Protein AF-0000000086932767 (afdb_homodimer)

Sequence (374 aa):
MEFVTGGELFDKIVNHGRMREDEARRYFQQLINAVDYCHSRGVYHRDLKPENLLLDAYGNLKVSDFGLSALSQQVRDDGLLHTTCGTPNYVAPEVLNDRGYDGATADLWSCGVILFVLLAGYLPFDDSNLMTLYKKISAAEFTCPPWLSFGAMKLIARILDPNPMTVSTCAHSVDKLMAFEPILISDMEFVTGGELFDKIVNHGRMREDEARRYFQQLINAVDYCHSRGVYHRDLKPENLLLDAYGNLKVSDFGLSALSQQVRDDGLLHTTCGTPNYVAPEVLNDRGYDGATADLWSCGVILFVLLAGYLPFDDSNLMTLYKKISAAEFTCPPWLSFGAMKLIARILDPNPMTVSTCAHSVDKLMAFEPILISD

Secondary structure (DSSP, 8-state):
-----S-HHHHHHHHH-SPPHHHHHHHHHHHHHHHHHHHHTTEE-S---GGGEEE-TTS-EEE---TT-EEGGGS-TTS-B--EEE-GGG--GGGGSSS-B-HHHHHHHHHHHHHHHHHHSS-SS--SSHHHHHHHHHHT-----TTS-HHHHHHHHHHS-S-HHHHHHHHTTHHHHH---------/-----S-HHHHHHHHH-SPPHHHHHHHHHHHHHHHHHHHHTTEE-S---GGGEEE-TTS-EEE---TT-EEGGGS-TTS-B--EEE-GGG--GGGGSSS-B-HHHHHHHHHHHHHHHHHHSS-SS--SSHHHHHHHHHTT-----TTS-HHHHHHHHHHS-S-HHHHHHHHTTHHHHH---------

Organism: Prunus avium (NCBI:txid42229)

Structure (mmCIF, N/CA/C/O backbone):
data_AF-0000000086932767-model_v1
#
loop_
_entity.id
_entity.type
_entity.pdbx_description
1 polymer 'CBL-interacting serine/threonine-protein kinase 3-like isoform X2'
#
loop_
_atom_site.group_PDB
_atom_site.id
_atom_site.type_symbol
_atom_site.label_atom_id
_atom_site.label_alt_id
_atom_site.label_comp_id
_atom_site.label_asym_id
_atom_site.label_entity_id
_atom_site.label_seq_id
_atom_site.pdbx_PDB_ins_code
_atom_site.Cartn_x
_atom_site.Cartn_y
_atom_site.Cartn_z
_atom_site.occupancy
_atom_site.B_iso_or_equiv
_atom_site.auth_seq_id
_atom_site.auth_comp_id
_atom_site.auth_asym_id
_atom_site.auth_atom_id
_atom_site.pdbx_PDB_model_num
ATOM 1 N N . MET A 1 1 ? -13.898 -3.523 -28.172 1 23.28 1 MET A N 1
ATOM 2 C CA . MET A 1 1 ? -12.758 -3.363 -27.266 1 23.28 1 MET A CA 1
ATOM 3 C C . MET A 1 1 ? -13.016 -4.055 -25.938 1 23.28 1 MET A C 1
ATOM 5 O O . MET A 1 1 ? -13.961 -3.709 -25.219 1 23.28 1 MET A O 1
ATOM 9 N N . GLU A 1 2 ? -12.961 -5.336 -25.891 1 32.91 2 GLU A N 1
ATOM 10 C CA . GLU A 1 2 ? -13.344 -6.109 -24.719 1 32.91 2 GLU A CA 1
ATOM 11 C C . GLU A 1 2 ? -12.648 -5.586 -23.453 1 32.91 2 GLU A C 1
ATOM 13 O O . GLU A 1 2 ? -11.445 -5.316 -23.469 1 32.91 2 GLU A O 1
ATOM 18 N N . PHE A 1 3 ? -13.289 -4.902 -22.688 1 35.06 3 PHE A N 1
ATOM 19 C CA . PHE A 1 3 ? -12.852 -4.418 -21.375 1 35.06 3 PHE A CA 1
ATOM 20 C C . PHE A 1 3 ? -12.07 -5.496 -20.641 1 35.06 3 PHE A C 1
ATOM 22 O O . PHE A 1 3 ? -12.625 -6.547 -20.297 1 35.06 3 PHE A O 1
ATOM 29 N N . VAL A 1 4 ? -10.906 -5.828 -20.984 1 43.22 4 VAL A N 1
ATOM 30 C CA . VAL A 1 4 ? -10.062 -6.809 -20.312 1 43.22 4 VAL A CA 1
ATOM 31 C C . VAL A 1 4 ? -10.039 -6.52 -18.812 1 43.22 4 VAL A C 1
ATOM 33 O O . VAL A 1 4 ? -9.453 -5.523 -18.375 1 43.22 4 VAL A O 1
ATOM 36 N N . THR A 1 5 ? -11.141 -6.645 -18.016 1 51.06 5 THR A N 1
ATOM 37 C CA . THR A 1 5 ? -11.312 -6.309 -16.609 1 51.06 5 THR A CA 1
ATOM 38 C C . THR A 1 5 ? -10.242 -6.988 -15.758 1 51.06 5 THR A C 1
ATOM 40 O O . THR A 1 5 ? -9.891 -6.488 -14.688 1 51.06 5 THR A O 1
ATOM 43 N N . GLY A 1 6 ? -9.836 -8.188 -16.141 1 61.56 6 GLY A N 1
ATOM 44 C CA . GLY A 1 6 ? -8.805 -8.969 -15.484 1 61.56 6 GLY A CA 1
ATOM 45 C C . GLY A 1 6 ? -7.832 -9.609 -16.453 1 61.56 6 GLY A C 1
ATOM 46 O O . GLY A 1 6 ? -8.086 -9.648 -17.656 1 61.56 6 GLY A O 1
ATOM 47 N N . GLY A 1 7 ? -6.613 -9.758 -15.969 1 71.31 7 GLY A N 1
ATOM 48 C CA . GLY A 1 7 ? -5.621 -10.5 -16.734 1 71.31 7 GLY A CA 1
ATOM 49 C C . GLY A 1 7 ? -6.125 -11.836 -17.234 1 71.31 7 GLY A C 1
ATOM 50 O O . GLY A 1 7 ? -6.988 -12.453 -16.609 1 71.31 7 GLY A O 1
ATOM 51 N N . GLU A 1 8 ? -5.812 -12.195 -18.344 1 82.38 8 GLU A N 1
ATOM 52 C CA . GLU A 1 8 ? -6.238 -13.438 -18.984 1 82.38 8 GLU A CA 1
ATOM 53 C C . GLU A 1 8 ? -5.984 -14.641 -18.078 1 82.38 8 GLU A C 1
ATOM 55 O O . GLU A 1 8 ? -6.781 -15.578 -18.047 1 82.38 8 GLU A O 1
ATOM 60 N N . LEU A 1 9 ? -4.984 -14.531 -17.344 1 88.31 9 LEU A N 1
ATOM 61 C CA . LEU A 1 9 ? -4.691 -15.641 -16.453 1 88.31 9 LEU A CA 1
ATOM 62 C C . LEU A 1 9 ? -5.727 -15.727 -15.328 1 88.31 9 LEU A C 1
ATOM 64 O O . LEU A 1 9 ? -6.172 -16.828 -14.969 1 88.31 9 LEU A O 1
ATOM 68 N N . PHE A 1 10 ? -6.086 -14.609 -14.812 1 90.38 10 PHE A N 1
ATOM 69 C CA . PHE A 1 10 ? -7.141 -14.555 -13.805 1 90.38 10 PHE A CA 1
ATOM 70 C C . PHE A 1 10 ? -8.445 -15.125 -14.352 1 90.38 10 PHE A C 1
ATOM 72 O O . PHE A 1 10 ? -9.102 -15.93 -13.688 1 90.38 10 PHE A O 1
ATOM 79 N N . ASP A 1 11 ? -8.719 -14.805 -15.508 1 90.38 11 ASP A N 1
ATOM 80 C CA . ASP A 1 11 ? -9.93 -15.305 -16.156 1 90.38 11 ASP A CA 1
ATOM 81 C C . ASP A 1 11 ? -9.891 -16.828 -16.297 1 90.38 11 ASP A C 1
ATOM 83 O O . ASP A 1 11 ? -10.914 -17.5 -16.109 1 90.38 11 ASP A O 1
ATOM 87 N N . LYS A 1 12 ? -8.75 -17.344 -16.641 1 90 12 LYS A N 1
ATOM 88 C CA . LYS A 1 12 ? -8.602 -18.797 -16.781 1 90 12 LYS A CA 1
ATOM 89 C C . LYS A 1 12 ? -8.883 -19.5 -15.461 1 90 12 LYS A C 1
ATOM 91 O O . LYS A 1 12 ? -9.578 -20.516 -15.438 1 90 12 LYS A O 1
ATOM 96 N N . ILE A 1 13 ? -8.453 -18.938 -14.422 1 91.44 13 ILE A N 1
ATOM 97 C CA . ILE A 1 13 ? -8.633 -19.547 -13.102 1 91.44 13 ILE A CA 1
ATOM 98 C C . ILE A 1 13 ? -10.094 -19.438 -12.68 1 91.44 13 ILE A C 1
ATOM 100 O O . ILE A 1 13 ? -10.68 -20.406 -12.18 1 91.44 13 ILE A O 1
ATOM 104 N N . VAL A 1 14 ? -10.695 -18.25 -12.852 1 89.88 14 VAL A N 1
ATOM 105 C CA . VAL A 1 14 ? -12.07 -18 -12.453 1 89.88 14 VAL A CA 1
ATOM 106 C C . VAL A 1 14 ? -13.016 -18.906 -13.25 1 89.88 14 VAL A C 1
ATOM 108 O O . VAL A 1 14 ? -13.961 -19.453 -12.688 1 89.88 14 VAL A O 1
ATOM 111 N N . ASN A 1 15 ? -12.648 -19.156 -14.508 1 91.38 15 ASN A N 1
ATOM 112 C CA . ASN A 1 15 ? -13.555 -19.859 -15.391 1 91.38 15 ASN A CA 1
ATOM 113 C C . ASN A 1 15 ? -13.305 -21.375 -15.359 1 91.38 15 ASN A C 1
ATOM 115 O O . ASN A 1 15 ? -14.234 -22.172 -15.531 1 91.38 15 ASN A O 1
ATOM 119 N N . HIS A 1 16 ? -12.07 -21.812 -15.172 1 91.75 16 HIS A N 1
ATOM 120 C CA . HIS A 1 16 ? -11.742 -23.219 -15.352 1 91.75 16 HIS A CA 1
ATOM 121 C C . HIS A 1 16 ? -11.203 -2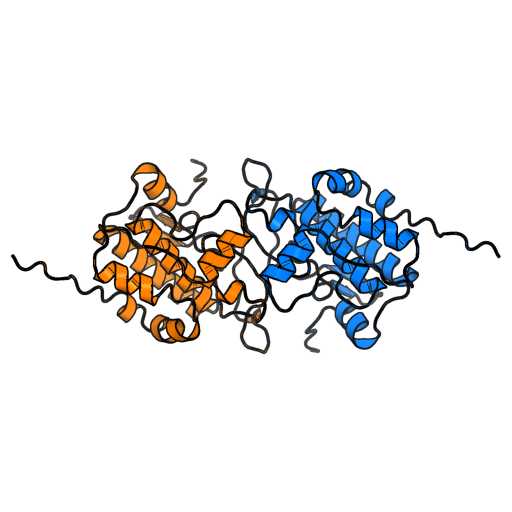3.828 -14.055 1 91.75 16 HIS A C 1
ATOM 123 O O . HIS A 1 16 ? -10.984 -25.031 -13.977 1 91.75 16 HIS A O 1
ATOM 129 N N . GLY A 1 17 ? -10.977 -22.969 -13.086 1 91.75 17 GLY A N 1
ATOM 130 C CA . GLY A 1 17 ? -10.406 -23.469 -11.844 1 91.75 17 GLY A CA 1
ATOM 131 C C . GLY A 1 17 ? -8.898 -23.656 -11.914 1 91.75 17 GLY A C 1
ATOM 132 O O . GLY A 1 17 ? -8.211 -22.906 -12.602 1 91.75 17 GLY A O 1
ATOM 133 N N . ARG A 1 18 ? -8.414 -24.656 -11.211 1 93.88 18 ARG A N 1
ATOM 134 C CA . ARG A 1 18 ? -6.973 -24.891 -11.117 1 93.88 18 ARG A CA 1
ATOM 135 C C . ARG A 1 18 ? -6.402 -25.359 -12.453 1 93.88 18 ARG A C 1
ATOM 137 O O . ARG A 1 18 ? -7.105 -25.969 -13.25 1 93.88 18 ARG A O 1
ATOM 144 N N . MET A 1 19 ? -5.141 -25.078 -12.617 1 95.5 19 MET A N 1
ATOM 145 C CA . MET A 1 19 ? -4.422 -25.484 -13.82 1 95.5 19 MET A CA 1
ATOM 146 C C . MET A 1 19 ? -3.684 -26.812 -13.586 1 95.5 19 MET A C 1
ATOM 148 O O . MET A 1 19 ? -3.355 -27.141 -12.445 1 95.5 19 MET A O 1
ATOM 152 N N . ARG A 1 20 ? -3.518 -27.484 -14.703 1 95.12 20 ARG A N 1
ATOM 153 C CA . ARG A 1 20 ? -2.594 -28.609 -14.648 1 95.12 20 ARG A CA 1
ATOM 154 C C . ARG A 1 20 ? -1.181 -28.156 -14.32 1 95.12 20 ARG A C 1
ATOM 156 O O . ARG A 1 20 ? -0.775 -27.047 -14.711 1 95.12 20 ARG A O 1
ATOM 163 N N . GLU A 1 21 ? -0.561 -28.984 -13.641 1 95.06 21 GLU A N 1
ATOM 164 C CA . GLU A 1 21 ? 0.753 -28.609 -13.133 1 95.06 21 GLU A CA 1
ATOM 165 C C . GLU A 1 21 ? 1.689 -28.203 -14.266 1 95.06 21 GLU A C 1
ATOM 167 O O . GLU A 1 21 ? 2.453 -27.25 -14.141 1 95.06 21 GLU A O 1
ATOM 172 N N . ASP A 1 22 ? 1.636 -28.953 -15.391 1 92.69 22 ASP A N 1
ATOM 173 C CA . ASP A 1 22 ? 2.531 -28.641 -16.5 1 92.69 22 ASP A CA 1
ATOM 174 C C . ASP A 1 22 ? 2.258 -27.234 -17.047 1 92.69 22 ASP A C 1
ATOM 176 O O . ASP A 1 22 ? 3.189 -26.484 -17.344 1 92.69 22 ASP A O 1
ATOM 180 N N . GLU A 1 23 ? 1.061 -26.875 -17.188 1 94 23 GLU A N 1
ATOM 181 C CA . GLU A 1 23 ? 0.676 -25.547 -17.656 1 94 23 GLU A CA 1
ATOM 182 C C . GLU A 1 23 ? 1.085 -24.469 -16.656 1 94 23 GLU A C 1
ATOM 184 O O . GLU A 1 23 ? 1.656 -23.438 -17.047 1 94 23 GLU A O 1
ATOM 189 N N . ALA A 1 24 ? 0.806 -24.75 -15.383 1 95.5 24 ALA A N 1
ATOM 190 C CA . ALA A 1 24 ? 1.165 -23.812 -14.328 1 95.5 24 ALA A CA 1
ATOM 191 C C . ALA A 1 24 ? 2.67 -23.562 -14.297 1 95.5 24 ALA A C 1
ATOM 193 O O . ALA A 1 24 ? 3.119 -22.438 -14.148 1 95.5 24 ALA A O 1
ATOM 194 N N . ARG A 1 25 ? 3.377 -24.594 -14.453 1 92.88 25 ARG A N 1
ATOM 195 C CA . ARG A 1 25 ? 4.832 -24.5 -14.43 1 92.88 25 ARG A CA 1
ATOM 196 C C . ARG A 1 25 ? 5.344 -23.641 -15.586 1 92.88 25 ARG A C 1
ATOM 198 O O . ARG A 1 25 ? 6.277 -22.859 -15.422 1 92.88 25 ARG A O 1
ATOM 205 N N . ARG A 1 26 ? 4.773 -23.812 -16.719 1 93.06 26 ARG A N 1
ATOM 206 C CA . ARG A 1 26 ? 5.164 -23.016 -17.891 1 93.06 26 ARG A CA 1
ATOM 207 C C . ARG A 1 26 ? 4.938 -21.531 -17.641 1 93.06 26 ARG A C 1
ATOM 209 O O . ARG A 1 26 ? 5.828 -20.703 -17.891 1 93.06 26 ARG A O 1
ATOM 216 N N . TYR A 1 27 ? 3.783 -21.188 -17.172 1 94.81 27 TYR A N 1
ATOM 217 C CA . TYR A 1 27 ? 3.477 -19.781 -16.891 1 94.81 27 TYR A CA 1
ATOM 218 C C . TYR A 1 27 ? 4.375 -19.25 -15.773 1 94.81 27 TYR A C 1
ATOM 220 O O . TYR A 1 27 ? 4.852 -18.125 -15.852 1 94.81 27 TYR A O 1
ATOM 228 N N . PHE A 1 28 ? 4.633 -20.094 -14.805 1 95.62 28 PHE A N 1
ATOM 229 C CA . PHE A 1 28 ? 5.453 -19.656 -13.672 1 95.62 28 PHE A CA 1
ATOM 230 C C . PHE A 1 28 ? 6.887 -19.375 -14.125 1 95.62 28 PHE A C 1
ATOM 232 O O . PHE A 1 28 ? 7.492 -18.391 -13.703 1 95.62 28 PHE A O 1
ATOM 239 N N . GLN A 1 29 ? 7.363 -20.203 -14.906 1 93.12 29 GLN A N 1
ATOM 240 C CA . GLN A 1 29 ? 8.703 -20 -15.445 1 93.12 29 GLN A CA 1
ATOM 241 C C . GLN A 1 29 ? 8.797 -18.672 -16.203 1 93.12 29 GLN A C 1
ATOM 243 O O . GLN A 1 29 ? 9.758 -17.922 -16.031 1 93.12 29 GLN A O 1
ATOM 248 N N . GLN A 1 30 ? 7.848 -18.359 -17.016 1 94.19 30 GLN A N 1
ATOM 249 C CA . GLN A 1 30 ? 7.816 -17.109 -17.75 1 94.19 30 GLN A CA 1
ATOM 250 C C . GLN A 1 30 ? 7.711 -15.914 -16.797 1 94.19 30 GLN A C 1
ATOM 252 O O . GLN A 1 30 ? 8.359 -14.891 -17 1 94.19 30 GLN A O 1
ATOM 257 N N . LEU A 1 31 ? 6.918 -16.109 -15.781 1 95.69 31 LEU A N 1
ATOM 258 C CA . LEU A 1 31 ? 6.75 -15.062 -14.781 1 95.69 31 LEU A CA 1
ATOM 259 C C . LEU A 1 31 ? 8.07 -14.758 -14.086 1 95.69 31 LEU A C 1
ATOM 261 O O . LEU A 1 31 ? 8.477 -13.594 -14 1 95.69 31 LEU A O 1
ATOM 265 N N . ILE A 1 32 ? 8.727 -15.797 -13.664 1 94.88 32 ILE A N 1
ATOM 266 C CA . ILE A 1 32 ? 9.977 -15.641 -12.93 1 94.88 32 ILE A CA 1
ATOM 267 C C . ILE A 1 32 ? 11.023 -14.992 -13.836 1 94.88 32 ILE A C 1
ATOM 269 O O . ILE A 1 32 ? 11.781 -14.125 -13.398 1 94.88 32 ILE A O 1
ATOM 273 N N . ASN A 1 33 ? 11.039 -15.352 -15.07 1 93.06 33 ASN A N 1
ATOM 274 C CA . ASN A 1 33 ? 11.969 -14.75 -16.016 1 93.06 33 ASN A CA 1
ATOM 275 C C . ASN A 1 33 ? 11.688 -13.258 -16.203 1 93.06 33 ASN A C 1
ATOM 277 O O . ASN A 1 33 ? 12.609 -12.445 -16.25 1 93.06 33 ASN A O 1
ATOM 281 N N . ALA A 1 34 ? 10.461 -12.945 -16.391 1 94.56 34 ALA A N 1
ATOM 282 C CA . ALA A 1 34 ? 10.062 -11.555 -16.578 1 94.56 34 ALA A CA 1
ATOM 283 C C . ALA A 1 34 ? 10.414 -10.727 -15.344 1 94.56 34 ALA A C 1
ATOM 285 O O . ALA A 1 34 ? 10.922 -9.609 -15.461 1 94.56 34 ALA A O 1
ATOM 286 N N . VAL A 1 35 ? 10.156 -11.273 -14.172 1 95.62 35 VAL A N 1
ATOM 287 C CA . VAL A 1 35 ? 10.43 -10.586 -12.914 1 95.62 35 VAL A CA 1
ATOM 288 C C . VAL A 1 35 ? 11.938 -10.406 -12.734 1 95.62 35 VAL A C 1
ATOM 290 O O . VAL A 1 35 ? 12.398 -9.328 -12.344 1 95.62 35 VAL A O 1
ATOM 293 N N . ASP A 1 36 ? 12.648 -11.43 -13.055 1 92.56 36 ASP A N 1
ATOM 294 C CA . ASP A 1 36 ? 14.102 -11.352 -12.984 1 92.56 36 ASP A CA 1
ATOM 295 C C . ASP A 1 36 ? 14.641 -10.266 -13.914 1 92.56 36 ASP A C 1
ATOM 297 O O . ASP A 1 36 ? 15.547 -9.516 -13.539 1 92.56 36 ASP A O 1
ATOM 301 N N . TYR A 1 37 ? 14.125 -10.172 -15.086 1 94.12 37 TYR A N 1
ATOM 302 C CA . TYR A 1 37 ? 14.516 -9.133 -16.031 1 94.12 37 TYR A CA 1
ATOM 303 C C . TYR A 1 37 ? 14.281 -7.746 -15.461 1 94.12 37 TYR A C 1
ATOM 305 O O . TYR A 1 37 ? 15.164 -6.883 -15.516 1 94.12 37 TYR A O 1
ATOM 313 N N . CYS A 1 38 ? 13.109 -7.535 -14.914 1 95.12 38 CYS A N 1
ATOM 314 C CA . CYS A 1 38 ? 12.781 -6.254 -14.305 1 95.12 38 CYS A CA 1
ATOM 315 C C . CYS A 1 38 ? 13.742 -5.938 -13.164 1 95.12 38 CYS A C 1
ATOM 317 O O . CYS A 1 38 ? 14.281 -4.828 -13.086 1 95.12 38 CYS A O 1
ATOM 319 N N . HIS A 1 39 ? 14.047 -6.914 -12.281 1 94.69 39 HIS A N 1
ATOM 320 C CA . HIS A 1 39 ? 14.922 -6.711 -11.133 1 94.69 39 HIS A CA 1
ATOM 321 C C . HIS A 1 39 ? 16.344 -6.371 -11.578 1 94.69 39 HIS A C 1
ATOM 323 O O . HIS A 1 39 ? 17 -5.539 -10.953 1 94.69 39 HIS A O 1
ATOM 329 N N . SER A 1 40 ? 16.781 -7.02 -12.609 1 93.44 40 SER A N 1
ATOM 330 C CA . SER A 1 40 ? 18.125 -6.773 -13.117 1 93.44 40 SER A CA 1
ATOM 331 C C . SER A 1 40 ? 18.281 -5.336 -13.609 1 93.44 40 SER A C 1
ATOM 333 O O . SER A 1 40 ? 19.406 -4.84 -13.75 1 93.44 40 SER A O 1
ATOM 335 N N . ARG A 1 41 ? 17.203 -4.68 -13.859 1 94.88 41 ARG A N 1
ATOM 336 C CA . ARG A 1 41 ? 17.203 -3.299 -14.336 1 94.88 41 ARG A CA 1
ATOM 337 C C . ARG A 1 41 ? 16.766 -2.342 -13.234 1 94.88 41 ARG A C 1
ATOM 339 O O . ARG A 1 41 ? 16.516 -1.163 -13.492 1 94.88 41 ARG A O 1
ATOM 346 N N . GLY A 1 42 ? 16.547 -2.928 -12.062 1 93.38 42 GLY A N 1
ATOM 347 C CA . GLY A 1 42 ? 16.266 -2.107 -10.891 1 93.38 42 GLY A CA 1
ATOM 348 C C . GLY A 1 42 ? 14.797 -1.757 -10.758 1 93.38 42 GLY A C 1
ATOM 349 O O . GLY A 1 42 ? 14.453 -0.733 -10.164 1 93.38 42 GLY A O 1
ATOM 350 N N . VAL A 1 43 ? 13.914 -2.516 -11.391 1 95.69 43 VAL A N 1
ATOM 351 C CA . VAL A 1 43 ? 12.477 -2.27 -11.32 1 95.69 43 VAL A CA 1
ATOM 352 C C . VAL A 1 43 ? 11.812 -3.336 -10.453 1 95.69 43 VAL A C 1
ATOM 354 O O . VAL A 1 43 ? 11.945 -4.531 -10.719 1 95.69 43 VAL A O 1
ATOM 357 N N . TYR A 1 44 ? 11.086 -2.967 -9.422 1 96.56 44 TYR A N 1
ATOM 358 C CA . TYR A 1 44 ? 10.297 -3.838 -8.555 1 96.56 44 TYR A CA 1
ATOM 359 C C . TYR A 1 44 ? 8.805 -3.596 -8.766 1 96.56 44 TYR A C 1
ATOM 361 O O . TYR A 1 44 ? 8.336 -2.455 -8.688 1 96.56 44 TYR A O 1
ATOM 369 N N . HIS A 1 45 ? 8.039 -4.555 -9.055 1 97.06 45 HIS A N 1
ATOM 370 C CA . HIS A 1 45 ? 6.668 -4.41 -9.531 1 97.06 45 HIS A CA 1
ATOM 371 C C . HIS A 1 45 ? 5.738 -3.969 -8.414 1 97.06 45 HIS A C 1
ATOM 373 O O . HIS A 1 45 ? 4.961 -3.023 -8.578 1 97.06 45 HIS A O 1
ATOM 379 N N . ARG A 1 46 ? 5.684 -4.777 -7.258 1 96.94 46 ARG A N 1
ATOM 380 C CA . ARG A 1 46 ? 5.008 -4.477 -6 1 96.94 46 ARG A CA 1
ATOM 381 C C . ARG A 1 46 ? 3.508 -4.73 -6.109 1 96.94 46 ARG A C 1
ATOM 383 O O . ARG A 1 46 ? 2.752 -4.418 -5.188 1 96.94 46 ARG A O 1
ATOM 390 N N . ASP A 1 47 ? 3.023 -5.316 -7.168 1 96.94 47 ASP A N 1
ATOM 391 C CA . ASP A 1 47 ? 1.609 -5.656 -7.297 1 96.94 47 ASP A CA 1
ATOM 392 C C . ASP A 1 47 ? 1.408 -6.824 -8.258 1 96.94 47 ASP A C 1
ATOM 394 O O . ASP A 1 47 ? 0.529 -6.781 -9.117 1 96.94 47 ASP A O 1
ATOM 398 N N . LEU A 1 48 ? 2.258 -7.816 -8.18 1 96.88 48 LEU A N 1
ATOM 399 C CA . LEU A 1 48 ? 2.092 -9.031 -8.969 1 96.88 48 LEU A CA 1
ATOM 400 C C . LEU A 1 48 ? 0.9 -9.844 -8.477 1 96.88 48 LEU A C 1
ATOM 402 O O . LEU A 1 48 ? 0.794 -10.133 -7.281 1 96.88 48 LEU A O 1
ATOM 406 N N . LYS A 1 49 ? 0.021 -10.125 -9.336 1 96.88 49 LYS A N 1
ATOM 407 C CA . LYS A 1 49 ? -1.196 -10.914 -9.164 1 96.88 49 LYS A CA 1
ATOM 408 C C . LYS A 1 49 ? -1.754 -11.367 -10.508 1 96.88 49 LYS A C 1
ATOM 410 O O . LYS A 1 49 ? -1.392 -10.812 -11.547 1 96.88 49 LYS A O 1
ATOM 415 N N . PRO A 1 50 ? -2.617 -12.43 -10.516 1 96.75 50 PRO A N 1
ATOM 416 C CA . PRO A 1 50 ? -3.127 -12.938 -11.789 1 96.75 50 PRO A CA 1
ATOM 417 C C . PRO A 1 50 ? -3.793 -11.852 -12.633 1 96.75 50 PRO A C 1
ATOM 419 O O . PRO A 1 50 ? -3.682 -11.867 -13.859 1 96.75 50 PRO A O 1
ATOM 422 N N . GLU A 1 51 ? -4.414 -10.867 -12.008 1 94.19 51 GLU A N 1
ATOM 423 C CA . GLU A 1 51 ? -5.109 -9.797 -12.711 1 94.19 51 GLU A CA 1
ATOM 424 C C . GLU A 1 51 ? -4.133 -8.945 -13.523 1 94.19 51 GLU A C 1
ATOM 426 O O . GLU A 1 51 ? -4.535 -8.266 -14.469 1 94.19 51 GLU A O 1
ATOM 431 N N . ASN A 1 52 ? -2.852 -8.984 -13.148 1 95.19 52 ASN A N 1
ATOM 432 C CA . ASN A 1 52 ? -1.837 -8.18 -13.828 1 95.19 52 ASN A CA 1
ATOM 433 C C . ASN A 1 52 ? -0.966 -9.031 -14.742 1 95.19 52 ASN A C 1
ATOM 435 O O . ASN A 1 52 ? 0.152 -8.641 -15.086 1 95.19 52 ASN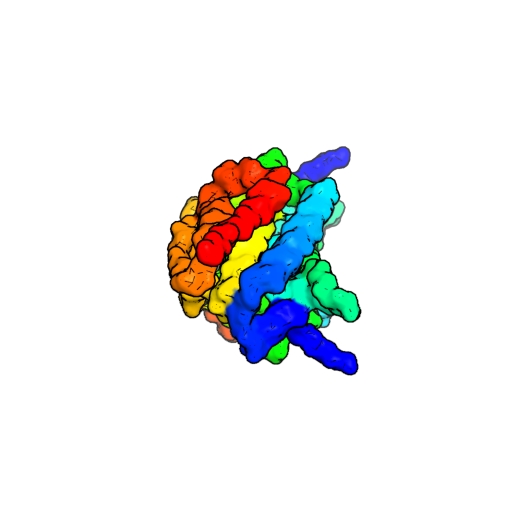 A O 1
ATOM 439 N N . LEU A 1 53 ? -1.445 -10.273 -15.078 1 96.62 53 LEU A N 1
ATOM 440 C CA . LEU A 1 53 ? -0.762 -11.18 -15.992 1 96.62 53 LEU A CA 1
ATOM 441 C C . LEU A 1 53 ? -1.607 -11.445 -17.234 1 96.62 53 LEU A C 1
ATOM 443 O O . LEU A 1 53 ? -2.656 -12.086 -17.156 1 96.62 53 LEU A O 1
ATOM 447 N N . LEU A 1 54 ? -1.085 -10.945 -18.375 1 95.19 54 LEU A N 1
ATOM 448 C CA . LEU A 1 54 ? -1.767 -11.086 -19.656 1 95.19 54 LEU A CA 1
ATOM 449 C C . LEU A 1 54 ? -1.112 -12.18 -20.5 1 95.19 54 LEU A C 1
ATOM 451 O O . LEU A 1 54 ? 0.005 -12.609 -20.203 1 95.19 54 LEU A O 1
ATOM 455 N N . LEU A 1 55 ? -1.896 -12.695 -21.359 1 93.56 55 LEU A N 1
ATOM 456 C CA . LEU A 1 55 ? -1.362 -13.609 -22.359 1 93.56 55 LEU A CA 1
ATOM 457 C C . LEU A 1 55 ? -1.367 -12.953 -23.75 1 93.56 55 LEU A C 1
ATOM 459 O O . LEU A 1 55 ? -2.357 -12.336 -24.141 1 93.56 55 LEU A O 1
ATOM 463 N N . ASP A 1 56 ? -0.236 -13.094 -24.453 1 92.75 56 ASP A N 1
ATOM 464 C CA . ASP A 1 56 ? -0.206 -12.547 -25.812 1 92.75 56 ASP A CA 1
ATOM 465 C C . ASP A 1 56 ? -0.846 -13.508 -26.812 1 92.75 56 ASP A C 1
ATOM 467 O O . ASP A 1 56 ? -1.421 -14.531 -26.406 1 92.75 56 ASP A O 1
ATOM 471 N N . ALA A 1 57 ? -0.798 -13.141 -28.094 1 91.44 57 ALA A N 1
ATOM 472 C CA . ALA A 1 57 ? -1.477 -13.891 -29.141 1 91.44 57 ALA A CA 1
ATOM 473 C C . ALA A 1 57 ? -0.913 -15.305 -29.266 1 91.44 57 ALA A C 1
ATOM 475 O O . ALA A 1 57 ? -1.573 -16.203 -29.797 1 91.44 57 ALA A O 1
ATOM 476 N N . TYR A 1 58 ? 0.327 -15.57 -28.797 1 92.19 58 TYR A N 1
ATOM 477 C CA . TYR A 1 58 ? 0.983 -16.859 -28.891 1 92.19 58 TYR A CA 1
ATOM 478 C C . TYR A 1 58 ? 0.853 -17.641 -27.578 1 92.19 58 TYR A C 1
ATOM 480 O O . TYR A 1 58 ? 1.416 -18.719 -27.422 1 92.19 58 TYR A O 1
ATOM 488 N N . GLY A 1 59 ? 0.192 -17.031 -26.547 1 91.25 59 GLY A N 1
ATOM 489 C CA . GLY A 1 59 ? -0.042 -17.703 -25.281 1 91.25 59 GLY A CA 1
ATOM 490 C C . GLY A 1 59 ? 1.072 -17.484 -24.266 1 91.25 59 GLY A C 1
ATOM 491 O O . GLY A 1 59 ? 1.142 -18.172 -23.25 1 91.25 59 GLY A O 1
ATOM 492 N N . ASN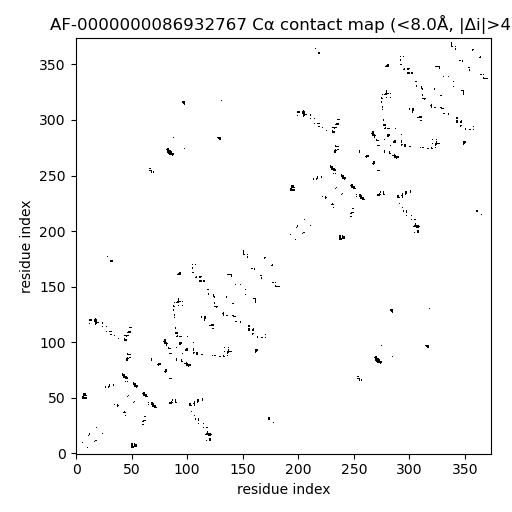 A 1 60 ? 1.933 -16.547 -24.609 1 94.06 60 ASN A N 1
ATOM 493 C CA . ASN A 1 60 ? 3.01 -16.25 -23.672 1 94.06 60 ASN A CA 1
ATOM 494 C C . ASN A 1 60 ? 2.564 -15.234 -22.625 1 94.06 60 ASN A C 1
ATOM 496 O O . ASN A 1 60 ? 1.823 -14.297 -22.922 1 94.06 60 ASN A O 1
ATOM 500 N N . LEU A 1 61 ? 3.08 -15.391 -21.453 1 95.62 61 LEU A N 1
ATOM 501 C CA . LEU A 1 61 ? 2.721 -14.555 -20.312 1 95.62 61 LEU A CA 1
ATOM 502 C C . LEU A 1 61 ? 3.445 -13.211 -20.375 1 95.62 61 LEU A C 1
ATOM 504 O O . LEU A 1 61 ? 4.641 -13.164 -20.672 1 95.62 61 LEU A O 1
ATOM 508 N N . LYS A 1 62 ? 2.691 -12.078 -20.203 1 96.62 62 LYS A N 1
ATOM 509 C CA . LYS A 1 62 ? 3.217 -10.719 -20.094 1 96.62 62 LYS A CA 1
ATOM 510 C C . LYS A 1 62 ? 2.791 -10.062 -18.781 1 96.62 62 LYS A C 1
ATOM 512 O O . LYS A 1 62 ? 1.614 -10.109 -18.406 1 96.62 62 LYS A O 1
ATOM 517 N N . VAL A 1 63 ? 3.781 -9.578 -18.094 1 96.31 63 VAL A N 1
ATOM 518 C CA . VAL A 1 63 ? 3.484 -8.836 -16.875 1 96.31 63 VAL A CA 1
ATOM 519 C C . VAL A 1 63 ? 2.992 -7.434 -17.234 1 96.31 63 VAL A C 1
ATOM 521 O O . VAL A 1 63 ? 3.574 -6.766 -18.094 1 96.31 63 VAL A O 1
ATOM 524 N N . SER A 1 64 ? 1.928 -7.031 -16.672 1 94.5 64 SER A N 1
ATOM 525 C CA . SER A 1 64 ? 1.355 -5.715 -16.938 1 94.5 64 SER A CA 1
ATOM 526 C C . SER A 1 64 ? 1.145 -4.926 -15.656 1 94.5 64 SER A C 1
ATOM 528 O O . SER A 1 64 ? 1.525 -5.379 -14.57 1 94.5 64 SER A O 1
ATOM 530 N N . ASP A 1 65 ? 0.636 -3.721 -15.781 1 89.88 65 ASP A N 1
ATOM 531 C CA . ASP A 1 65 ? 0.28 -2.818 -14.688 1 89.88 65 ASP A CA 1
ATOM 532 C C . ASP A 1 65 ? 1.48 -2.549 -13.781 1 89.88 65 ASP A C 1
ATOM 534 O O . ASP A 1 65 ? 1.593 -3.131 -12.703 1 89.88 65 ASP A O 1
ATOM 538 N N . PHE A 1 66 ? 2.285 -1.614 -14.094 1 92.12 66 PHE A N 1
ATOM 539 C CA . PHE A 1 66 ? 3.445 -1.19 -13.32 1 92.12 66 PHE A CA 1
ATOM 540 C C . PHE A 1 66 ? 3.133 0.072 -12.523 1 92.12 66 PHE A C 1
ATOM 542 O O . PHE A 1 66 ? 4.035 0.849 -12.203 1 92.12 66 PHE A O 1
ATOM 549 N N . GLY A 1 67 ? 1.922 0.249 -12.242 1 88.19 67 GLY A N 1
ATOM 550 C CA . GLY A 1 67 ? 1.457 1.449 -11.562 1 88.19 67 GLY A CA 1
ATOM 551 C C . GLY A 1 67 ? 2.068 1.633 -10.188 1 88.19 67 GLY A C 1
ATOM 552 O O . GLY A 1 67 ? 2.236 2.762 -9.727 1 88.19 67 GLY A O 1
ATOM 553 N N . LEU A 1 68 ? 2.422 0.604 -9.484 1 92.19 68 LEU A N 1
ATOM 554 C CA . LEU A 1 68 ? 2.971 0.67 -8.133 1 92.19 68 LEU A CA 1
ATOM 555 C C . LEU A 1 68 ? 4.469 0.386 -8.141 1 92.19 68 LEU A C 1
ATOM 557 O O . LEU A 1 68 ? 5.102 0.332 -7.086 1 92.19 68 LEU A O 1
ATOM 561 N N . SER A 1 69 ? 5.02 0.249 -9.297 1 94.19 69 SER A N 1
ATOM 562 C CA . SER A 1 69 ? 6.422 -0.148 -9.391 1 94.19 69 SER A CA 1
ATOM 563 C C . SER A 1 69 ? 7.336 0.899 -8.758 1 94.19 69 SER A C 1
ATOM 565 O O . SER A 1 69 ? 6.957 2.066 -8.633 1 94.19 69 SER A O 1
ATOM 567 N N . ALA A 1 70 ? 8.43 0.404 -8.305 1 92.06 70 ALA A N 1
ATOM 568 C CA . ALA A 1 70 ? 9.484 1.257 -7.766 1 92.06 70 ALA A CA 1
ATOM 569 C C . ALA A 1 70 ? 10.812 1.011 -8.484 1 92.06 70 ALA A C 1
ATOM 571 O O . ALA A 1 70 ? 11.07 -0.097 -8.961 1 92.06 70 ALA A O 1
ATOM 572 N N . LEU A 1 71 ? 11.523 2.055 -8.547 1 87.31 71 LEU A N 1
ATOM 573 C CA . LEU A 1 71 ? 12.867 1.97 -9.109 1 87.31 71 LEU A CA 1
ATOM 574 C C . LEU A 1 71 ? 13.914 1.851 -8 1 87.31 71 LEU A C 1
ATOM 576 O O . LEU A 1 71 ? 13.68 2.301 -6.879 1 87.31 71 LEU A O 1
ATOM 580 N N . SER A 1 72 ? 14.984 1.3 -8.344 1 84.81 72 SER A N 1
ATOM 581 C CA . SER A 1 72 ? 16.062 1.096 -7.383 1 84.81 72 SER A CA 1
ATOM 582 C C . SER A 1 72 ? 16.516 2.418 -6.773 1 84.81 72 SER A C 1
ATOM 584 O O . SER A 1 72 ? 17 2.451 -5.641 1 84.81 72 SER A O 1
ATOM 586 N N . GLN A 1 73 ? 16.312 3.504 -7.496 1 80.19 73 GLN A N 1
ATOM 587 C CA . GLN A 1 73 ? 16.688 4.824 -7.008 1 80.19 73 GLN A CA 1
ATOM 588 C C . GLN A 1 73 ? 15.781 5.27 -5.863 1 80.19 73 GLN A C 1
ATOM 590 O O . GLN A 1 73 ? 16.109 6.188 -5.113 1 80.19 73 GLN A O 1
ATOM 595 N N . GLN A 1 74 ? 14.625 4.621 -5.742 1 82.94 74 GLN A N 1
ATOM 596 C CA . GLN A 1 74 ? 13.672 4.98 -4.695 1 82.94 74 GLN A CA 1
ATOM 597 C C . GLN A 1 74 ? 13.961 4.223 -3.402 1 82.94 74 GLN A C 1
ATOM 599 O O . GLN A 1 74 ? 13.312 4.453 -2.383 1 82.94 74 GLN A O 1
ATOM 604 N N . VAL A 1 75 ? 14.945 3.369 -3.477 1 84.75 75 VAL A N 1
ATOM 605 C CA . VAL A 1 75 ? 15.406 2.67 -2.281 1 84.75 75 VAL A CA 1
ATOM 606 C C . VAL A 1 75 ? 16.188 3.633 -1.387 1 84.75 75 VAL A C 1
ATOM 608 O O . VAL A 1 75 ? 16.969 4.445 -1.875 1 84.75 75 VAL A O 1
ATOM 611 N N . ARG A 1 76 ? 15.906 3.602 -0.147 1 86.44 76 ARG A N 1
ATOM 612 C CA . ARG A 1 76 ? 16.562 4.504 0.795 1 86.44 76 ARG A CA 1
ATOM 613 C C . ARG A 1 76 ? 17.984 4.047 1.088 1 86.44 76 ARG A C 1
ATOM 615 O O . ARG A 1 76 ? 18.469 3.092 0.484 1 86.44 76 ARG A O 1
ATOM 622 N N . ASP A 1 77 ? 18.656 4.75 1.922 1 85.38 77 ASP A N 1
ATOM 623 C CA . ASP A 1 77 ? 20.062 4.512 2.217 1 85.38 77 ASP A CA 1
ATOM 624 C C . ASP A 1 77 ? 20.281 3.107 2.773 1 85.38 77 ASP A C 1
ATOM 626 O O . ASP A 1 77 ? 21.344 2.516 2.584 1 85.38 77 ASP A O 1
ATOM 630 N N . ASP A 1 78 ? 19.312 2.584 3.377 1 89.31 78 ASP A N 1
ATOM 631 C CA . ASP A 1 78 ? 19.438 1.256 3.969 1 89.31 78 ASP A CA 1
ATOM 632 C C . ASP A 1 78 ? 19.266 0.166 2.912 1 89.31 78 ASP A C 1
ATOM 634 O O . ASP A 1 78 ? 19.344 -1.024 3.225 1 89.31 78 ASP A O 1
ATOM 638 N N . GLY A 1 79 ? 19 0.576 1.652 1 90.06 79 GLY A N 1
ATOM 639 C CA . GLY A 1 79 ? 18.859 -0.374 0.562 1 90.06 79 GLY A CA 1
ATOM 640 C C . GLY A 1 79 ? 17.469 -0.965 0.475 1 90.06 79 GLY A C 1
ATOM 641 O O . GLY A 1 79 ? 17.234 -1.934 -0.253 1 90.06 79 GLY A O 1
ATOM 642 N N . LEU A 1 80 ? 16.5 -0.313 1.242 1 92.88 80 LEU A N 1
ATOM 643 C CA . LEU A 1 80 ? 15.164 -0.9 1.339 1 92.88 80 LEU A CA 1
ATOM 644 C C . LEU A 1 80 ? 14.102 0.091 0.885 1 92.88 80 LEU A C 1
ATOM 646 O O . LEU A 1 80 ? 14.352 1.298 0.836 1 92.88 80 LEU A O 1
ATOM 650 N N . LEU A 1 81 ? 12.992 -0.454 0.438 1 91.88 81 LEU A N 1
ATOM 651 C CA . LEU A 1 81 ? 11.781 0.324 0.196 1 91.88 81 LEU A CA 1
ATOM 652 C C . LEU A 1 81 ? 10.984 0.502 1.483 1 91.88 81 LEU A C 1
ATOM 654 O O . LEU A 1 81 ? 10.977 -0.383 2.342 1 91.88 81 LEU A O 1
ATOM 658 N N . HIS A 1 82 ? 10.234 1.643 1.605 1 87.69 82 HIS A N 1
ATOM 659 C CA . HIS A 1 82 ? 9.594 1.915 2.887 1 87.69 82 HIS A CA 1
ATOM 660 C C . HIS A 1 82 ? 8.125 2.283 2.699 1 87.69 82 HIS A C 1
ATOM 662 O O . HIS A 1 82 ? 7.418 2.545 3.676 1 87.69 82 HIS A O 1
ATOM 668 N N . THR A 1 83 ? 7.66 2.314 1.528 1 88.94 83 THR A N 1
ATOM 669 C CA . THR A 1 83 ? 6.234 2.512 1.272 1 88.94 83 THR A CA 1
ATOM 670 C C . THR A 1 83 ? 5.531 1.172 1.076 1 88.94 83 THR A C 1
ATOM 672 O O . THR A 1 83 ? 6 0.323 0.316 1 88.94 83 THR A O 1
ATOM 675 N N . THR A 1 84 ? 4.492 1.003 1.835 1 90.81 84 THR A N 1
ATOM 676 C CA . THR A 1 84 ? 3.703 -0.217 1.697 1 90.81 84 THR A CA 1
ATOM 677 C C . THR A 1 84 ? 2.709 -0.093 0.546 1 90.81 84 THR A C 1
ATOM 679 O O . THR A 1 84 ? 1.979 0.897 0.454 1 90.81 84 THR A O 1
ATOM 682 N N . CYS A 1 85 ? 2.746 -1.188 -0.284 1 93.06 85 CYS A N 1
ATOM 683 C CA . CYS A 1 85 ? 1.727 -1.176 -1.327 1 93.06 85 CYS A CA 1
ATOM 684 C C . CYS A 1 85 ? 1.495 -2.576 -1.88 1 93.06 85 CYS A C 1
ATOM 686 O O . CYS A 1 85 ? 2.289 -3.486 -1.632 1 93.06 85 CYS A O 1
ATOM 688 N N . GLY A 1 86 ? 0.365 -2.725 -2.572 1 93.75 86 GLY A N 1
ATOM 689 C CA . GLY A 1 86 ? 0.005 -3.961 -3.25 1 93.75 86 GLY A CA 1
ATOM 690 C C . GLY A 1 86 ? -1.396 -4.438 -2.918 1 93.75 86 GLY A C 1
ATOM 691 O O . GLY A 1 86 ? -2.117 -3.783 -2.162 1 93.75 86 GLY A O 1
ATOM 692 N N . THR A 1 87 ? -1.766 -5.496 -3.582 1 94.69 87 THR A N 1
ATOM 693 C CA . THR A 1 87 ? -3.004 -6.184 -3.238 1 94.69 87 THR A CA 1
ATOM 694 C C . THR A 1 87 ? -2.811 -7.062 -2.006 1 94.69 87 THR A C 1
ATOM 696 O O . THR A 1 87 ? -1.938 -7.934 -1.988 1 94.69 87 THR A O 1
ATOM 699 N N . PRO A 1 88 ? -3.596 -6.91 -1.001 1 94.5 88 PRO A N 1
ATOM 700 C CA . PRO A 1 88 ? -3.334 -7.441 0.338 1 94.5 88 PRO A CA 1
ATOM 701 C C . PRO A 1 88 ? -3.039 -8.938 0.331 1 94.5 88 PRO A C 1
ATOM 703 O O . PRO A 1 88 ? -2.086 -9.391 0.975 1 94.5 88 PRO A O 1
ATOM 706 N N . ASN A 1 89 ? -3.686 -9.711 -0.52 1 96.81 89 ASN A N 1
ATOM 707 C CA . ASN A 1 89 ? -3.562 -11.164 -0.494 1 96.81 89 ASN A CA 1
ATOM 708 C C . ASN A 1 89 ? -2.203 -11.625 -1.012 1 96.81 89 ASN A C 1
ATOM 710 O O . ASN A 1 89 ? -1.809 -12.773 -0.803 1 96.81 89 ASN A O 1
ATOM 714 N N . TYR A 1 90 ? -1.532 -10.742 -1.658 1 97.44 90 TYR A N 1
ATOM 715 C CA . TYR A 1 90 ? -0.31 -11.141 -2.352 1 97.44 90 TYR A CA 1
ATOM 716 C C . TYR A 1 90 ? 0.911 -10.484 -1.715 1 97.44 90 TYR A C 1
ATOM 718 O O . TYR A 1 90 ? 2.043 -10.711 -2.15 1 97.44 90 TYR A O 1
ATOM 726 N N . VAL A 1 91 ? 0.703 -9.703 -0.687 1 96.56 91 VAL A N 1
ATOM 727 C CA . VAL A 1 91 ? 1.768 -8.898 -0.096 1 96.56 91 VAL A CA 1
ATOM 728 C C . VAL A 1 91 ? 2.668 -9.781 0.762 1 96.56 91 VAL A C 1
ATOM 730 O O . VAL A 1 91 ? 2.184 -10.641 1.5 1 96.56 91 VAL A O 1
ATOM 733 N N . ALA A 1 92 ? 3.957 -9.539 0.714 1 96.88 92 ALA A N 1
ATOM 734 C CA . ALA A 1 92 ? 4.945 -10.289 1.481 1 96.88 92 ALA A CA 1
ATOM 735 C C . ALA A 1 92 ? 4.934 -9.875 2.949 1 96.88 92 ALA A C 1
ATOM 737 O O . ALA A 1 92 ? 4.645 -8.719 3.273 1 96.88 92 ALA A O 1
ATOM 738 N N . PRO A 1 93 ? 5.324 -10.836 3.871 1 96.44 93 PRO A N 1
ATOM 739 C CA . PRO A 1 93 ? 5.371 -10.531 5.301 1 96.44 93 PRO A CA 1
ATOM 740 C C . PRO A 1 93 ? 6.266 -9.336 5.625 1 96.44 93 PRO A C 1
ATOM 742 O O . PRO A 1 93 ? 5.91 -8.508 6.465 1 96.44 93 PRO A O 1
ATOM 745 N N . GLU A 1 94 ? 7.379 -9.164 4.93 1 95.25 94 GLU A N 1
ATOM 746 C CA . GLU A 1 94 ? 8.336 -8.117 5.258 1 95.25 94 GLU A CA 1
ATOM 747 C C . GLU A 1 94 ? 7.785 -6.734 4.902 1 95.25 94 GLU A C 1
ATOM 749 O O . GLU A 1 94 ? 8.227 -5.723 5.449 1 95.25 94 GLU A O 1
ATOM 754 N N . VAL A 1 95 ? 6.902 -6.668 3.902 1 94.31 95 VAL A N 1
ATOM 755 C CA . VAL A 1 95 ? 6.273 -5.402 3.553 1 94.31 95 VAL A CA 1
ATOM 756 C C . VAL A 1 95 ? 5.395 -4.922 4.707 1 94.31 95 VAL A C 1
ATOM 758 O O . VAL A 1 95 ? 5.188 -3.721 4.879 1 94.31 95 VAL A O 1
ATOM 761 N N . LEU A 1 96 ? 4.977 -5.836 5.559 1 91.38 96 LEU A N 1
ATOM 762 C CA . LEU A 1 96 ? 4.047 -5.559 6.645 1 91.38 96 LEU A CA 1
ATOM 763 C C . LEU A 1 96 ? 4.797 -5.211 7.926 1 91.38 96 LEU A C 1
ATOM 765 O O . LEU A 1 96 ? 4.18 -4.895 8.945 1 91.38 96 LEU A O 1
ATOM 769 N N . ASN A 1 97 ? 6.105 -5.258 8.062 1 84.81 97 ASN A N 1
ATOM 770 C CA . ASN A 1 97 ? 6.863 -5.078 9.305 1 84.81 97 ASN A CA 1
ATOM 771 C C . ASN A 1 97 ? 7.371 -3.645 9.438 1 84.81 97 ASN A C 1
ATOM 773 O O . ASN A 1 97 ? 7.98 -3.293 10.453 1 84.81 97 ASN A O 1
ATOM 777 N N . ASP A 1 98 ? 7.027 -2.682 8.75 1 74.56 98 ASP A N 1
ATOM 778 C CA . ASP A 1 98 ? 7.344 -1.257 8.797 1 74.56 98 ASP A CA 1
ATOM 779 C C . ASP A 1 98 ? 8.852 -1.035 8.938 1 74.56 98 ASP A C 1
ATOM 781 O O . ASP A 1 98 ? 9.281 -0.063 9.562 1 74.56 98 ASP A O 1
ATOM 785 N N . ARG A 1 99 ? 9.797 -1.821 8.641 1 84.25 99 ARG A N 1
ATOM 786 C CA . ARG A 1 99 ? 11.242 -1.683 8.742 1 84.25 99 ARG A CA 1
ATOM 787 C C . ARG A 1 99 ? 11.883 -1.61 7.35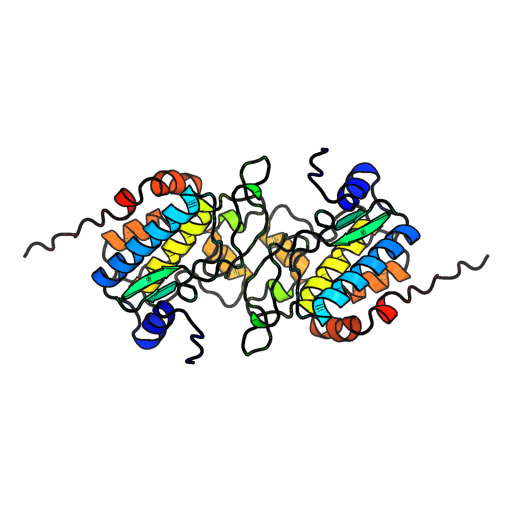9 1 84.25 99 ARG A C 1
ATOM 789 O O . ARG A 1 99 ? 13.102 -1.732 7.227 1 84.25 99 ARG A O 1
ATOM 796 N N . GLY A 1 100 ? 11.094 -1.459 6.5 1 90.25 100 GLY A N 1
ATOM 797 C CA . GLY A 1 100 ? 11.602 -1.538 5.141 1 90.25 100 GLY A CA 1
ATOM 798 C C . GLY A 1 100 ? 11.609 -2.951 4.586 1 90.25 100 GLY A C 1
ATOM 799 O O . GLY A 1 100 ? 11.453 -3.916 5.336 1 90.25 100 GLY A O 1
ATOM 800 N N . TYR A 1 101 ? 11.727 -3.029 3.297 1 93.69 101 TYR A N 1
ATOM 801 C CA . TYR A 1 101 ? 11.727 -4.348 2.672 1 93.69 101 TYR A CA 1
ATOM 802 C C . TYR A 1 101 ? 12.492 -4.328 1.354 1 93.69 101 TYR A C 1
ATOM 804 O O . TYR A 1 101 ? 12.633 -3.277 0.724 1 93.69 101 TYR A O 1
ATOM 812 N N . ASP A 1 102 ? 13.023 -5.5 0.936 1 94.38 102 ASP A N 1
ATOM 813 C CA . ASP A 1 102 ? 13.641 -5.715 -0.37 1 94.38 102 ASP A CA 1
ATOM 814 C C . ASP A 1 102 ? 12.586 -5.98 -1.439 1 94.38 102 ASP A C 1
ATOM 816 O O . ASP A 1 102 ? 11.828 -6.949 -1.343 1 94.38 102 ASP A O 1
ATOM 820 N N . GLY A 1 103 ? 12.555 -5.129 -2.469 1 95.12 103 GLY A N 1
ATOM 821 C CA . GLY A 1 103 ? 11.547 -5.25 -3.51 1 95.12 103 GLY A CA 1
ATOM 822 C C . GLY A 1 103 ? 11.609 -6.574 -4.246 1 95.12 103 GLY A C 1
ATOM 823 O O . GLY A 1 103 ? 10.578 -7.082 -4.707 1 95.12 103 GLY A O 1
ATOM 824 N N . ALA A 1 104 ? 12.812 -7.145 -4.375 1 94.44 104 ALA A N 1
ATOM 825 C CA . ALA A 1 104 ? 12.984 -8.391 -5.109 1 94.44 104 ALA A CA 1
ATOM 826 C C . ALA A 1 104 ? 12.344 -9.562 -4.363 1 94.44 104 ALA A C 1
ATOM 828 O O . ALA A 1 104 ? 11.609 -10.359 -4.953 1 94.44 104 ALA A O 1
ATOM 829 N N . THR A 1 105 ? 12.586 -9.617 -3.082 1 94.94 105 THR A N 1
ATOM 830 C CA . THR A 1 105 ? 12.023 -10.719 -2.314 1 94.94 105 THR A CA 1
ATOM 831 C C . THR A 1 105 ? 10.516 -10.555 -2.16 1 94.94 105 THR A C 1
ATOM 833 O O . THR A 1 105 ? 9.781 -11.547 -2.137 1 94.94 105 THR A O 1
ATOM 836 N N . ALA A 1 106 ? 10.055 -9.32 -2.041 1 95.81 106 ALA A N 1
ATOM 837 C CA . ALA A 1 106 ? 8.617 -9.078 -1.96 1 95.81 106 ALA A CA 1
ATOM 838 C C . ALA A 1 106 ? 7.91 -9.539 -3.229 1 95.81 106 ALA A C 1
ATOM 840 O O . ALA A 1 106 ? 6.871 -10.203 -3.158 1 95.81 106 ALA A O 1
ATOM 841 N N . ASP A 1 107 ? 8.5 -9.227 -4.395 1 96.75 107 ASP A N 1
ATOM 842 C CA . ASP A 1 107 ? 7.941 -9.672 -5.664 1 96.75 107 ASP A CA 1
ATOM 843 C C . ASP A 1 107 ? 7.945 -11.195 -5.758 1 96.75 107 ASP A C 1
ATOM 845 O O . ASP A 1 107 ? 7 -11.797 -6.27 1 96.75 107 ASP A O 1
ATOM 849 N N . LEU A 1 108 ? 8.984 -11.812 -5.289 1 96 108 LEU A N 1
ATOM 850 C CA . LEU A 1 108 ? 9.086 -13.273 -5.352 1 96 108 LEU A CA 1
ATOM 851 C C . LEU A 1 108 ? 8.008 -13.93 -4.5 1 96 108 LEU A C 1
ATOM 853 O O . LEU A 1 108 ? 7.43 -14.938 -4.898 1 96 108 LEU A O 1
ATOM 857 N N . TRP A 1 109 ? 7.77 -13.375 -3.375 1 96.69 109 TRP A N 1
ATOM 858 C CA . TRP A 1 109 ? 6.66 -13.859 -2.557 1 96.69 109 TRP A CA 1
ATOM 859 C C . TRP A 1 109 ? 5.359 -13.859 -3.348 1 96.69 109 TRP A C 1
ATOM 861 O O . TRP A 1 109 ? 4.648 -14.867 -3.393 1 96.69 109 TRP A O 1
ATOM 871 N N . SER A 1 110 ? 5.055 -12.719 -3.979 1 97.62 110 SER A N 1
ATOM 872 C CA . SER A 1 110 ? 3.84 -12.625 -4.781 1 97.62 110 SER A CA 1
ATOM 873 C C . SER A 1 110 ? 3.811 -13.695 -5.867 1 97.62 110 SER A C 1
ATOM 875 O O . SER A 1 110 ? 2.756 -14.266 -6.16 1 97.62 110 SER A O 1
ATOM 877 N N . CYS A 1 111 ? 4.961 -13.977 -6.441 1 96.81 111 CYS A N 1
ATOM 878 C CA . CYS A 1 111 ? 5.039 -15.047 -7.434 1 96.81 111 CYS A CA 1
ATOM 879 C C . CYS A 1 111 ? 4.66 -16.391 -6.82 1 96.81 111 CYS A C 1
ATOM 881 O O . CYS A 1 111 ? 3.982 -17.203 -7.457 1 96.81 111 CYS A O 1
ATOM 883 N N . GLY A 1 112 ? 5.133 -16.641 -5.598 1 96.88 112 GLY A N 1
ATOM 884 C CA . GLY A 1 112 ? 4.758 -17.859 -4.906 1 96.88 112 GLY A CA 1
ATOM 885 C C . GLY A 1 112 ? 3.264 -18 -4.68 1 96.88 112 GLY A C 1
ATOM 886 O O . GLY A 1 112 ? 2.691 -19.062 -4.863 1 96.88 112 GLY A O 1
ATOM 887 N N . VAL A 1 113 ? 2.658 -16.875 -4.305 1 98.25 113 VAL A N 1
ATOM 888 C CA . VAL A 1 113 ? 1.211 -16.859 -4.121 1 98.25 113 VAL A CA 1
ATOM 889 C C . VAL A 1 113 ? 0.521 -17.172 -5.449 1 98.25 113 VAL A C 1
ATOM 891 O O . VAL A 1 113 ? -0.43 -17.953 -5.5 1 98.25 113 VAL A O 1
ATOM 894 N N . ILE A 1 114 ? 0.999 -16.578 -6.508 1 97.69 114 ILE A N 1
ATOM 895 C CA . ILE A 1 114 ? 0.432 -16.797 -7.836 1 97.69 114 ILE A CA 1
ATOM 896 C C . ILE A 1 114 ? 0.55 -18.281 -8.203 1 97.69 114 ILE A C 1
ATOM 898 O O . ILE A 1 114 ? -0.409 -18.875 -8.688 1 97.69 114 ILE A O 1
ATOM 902 N N . LEU A 1 115 ? 1.724 -18.891 -7.98 1 96.69 115 LEU A N 1
ATOM 903 C CA . LEU A 1 115 ? 1.899 -20.297 -8.266 1 96.69 115 LEU A CA 1
ATOM 904 C C . LEU A 1 115 ? 0.875 -21.141 -7.512 1 96.69 115 LEU A C 1
ATOM 906 O O . LEU A 1 115 ? 0.259 -22.047 -8.086 1 96.69 115 LEU A O 1
ATOM 910 N N . PHE A 1 116 ? 0.736 -20.859 -6.227 1 97.94 116 PHE A N 1
ATOM 911 C CA . PHE A 1 116 ? -0.263 -21.562 -5.426 1 97.94 116 PHE A CA 1
ATOM 912 C C . PHE A 1 116 ? -1.644 -21.438 -6.062 1 97.94 116 PHE A C 1
ATOM 914 O O . PHE A 1 116 ? -2.35 -22.438 -6.215 1 97.94 116 PHE A O 1
ATOM 921 N N . VAL A 1 117 ? -2.021 -20.266 -6.453 1 98 117 VAL A N 1
ATOM 922 C CA . VAL A 1 117 ? -3.342 -20.016 -7.02 1 98 117 VAL A CA 1
ATOM 923 C C . VAL A 1 117 ? -3.506 -20.797 -8.32 1 98 117 VAL A C 1
ATOM 925 O O . VAL A 1 117 ? -4.559 -21.375 -8.57 1 98 117 VAL A O 1
ATOM 928 N N . LEU A 1 118 ? -2.457 -20.766 -9.18 1 97.25 118 LEU A N 1
ATOM 929 C CA . LEU A 1 118 ? -2.539 -21.5 -10.438 1 97.25 118 LEU A CA 1
ATOM 930 C C . LEU A 1 118 ? -2.799 -22.984 -10.188 1 97.25 118 LEU A C 1
ATOM 932 O O . LEU A 1 118 ? -3.582 -23.609 -10.898 1 97.25 118 LEU A O 1
ATOM 936 N N . LEU A 1 119 ? -2.207 -23.516 -9.164 1 97.19 119 LEU A N 1
ATOM 937 C CA . LEU A 1 119 ? -2.23 -24.953 -8.922 1 97.19 119 LEU A CA 1
ATOM 938 C C . LEU A 1 119 ? -3.438 -25.344 -8.078 1 97.19 119 LEU A C 1
ATOM 940 O O . LEU A 1 119 ? -3.951 -26.453 -8.195 1 97.19 119 LEU A O 1
ATOM 944 N N . ALA A 1 120 ? -3.904 -24.438 -7.227 1 97.62 120 ALA A N 1
ATOM 945 C CA . ALA A 1 120 ? -4.953 -24.766 -6.262 1 97.62 120 ALA A CA 1
ATOM 946 C C . ALA A 1 120 ? -6.305 -24.219 -6.715 1 97.62 120 ALA A C 1
ATOM 948 O O . ALA A 1 120 ? -7.352 -24.75 -6.34 1 97.62 120 ALA A O 1
ATOM 949 N N . GLY A 1 121 ? -6.27 -23.094 -7.445 1 97.12 121 GLY A N 1
ATOM 950 C CA . GLY A 1 121 ? -7.504 -22.453 -7.883 1 97.12 121 GLY A CA 1
ATOM 951 C C . GLY A 1 121 ? -8.086 -21.516 -6.852 1 97.12 121 GLY A C 1
ATOM 952 O O . GLY A 1 121 ? -9.172 -20.969 -7.051 1 97.12 121 GLY A O 1
ATOM 953 N N . TYR A 1 122 ? -7.418 -21.312 -5.754 1 96.88 122 TYR A N 1
ATOM 954 C CA . TYR A 1 122 ? -7.824 -20.391 -4.703 1 96.88 122 TYR A CA 1
ATOM 955 C C . TYR A 1 122 ? -6.609 -19.828 -3.973 1 96.88 122 TYR A C 1
ATOM 957 O O . TYR A 1 122 ? -5.492 -20.312 -4.148 1 96.88 122 TYR A O 1
ATOM 965 N N . LEU A 1 123 ? -6.828 -18.781 -3.16 1 97.94 123 LEU A N 1
ATOM 966 C CA . LEU A 1 123 ? -5.75 -18.062 -2.477 1 97.94 123 LEU A CA 1
ATOM 967 C C . LEU A 1 123 ? -5.254 -18.875 -1.276 1 97.94 123 LEU A C 1
ATOM 969 O O . LEU A 1 123 ? -6.051 -19.469 -0.548 1 97.94 123 LEU A O 1
ATOM 973 N N . PRO A 1 124 ? -3.945 -18.906 -1.034 1 98.69 124 PRO A N 1
ATOM 974 C CA . PRO A 1 124 ? -3.449 -19.516 0.203 1 98.69 124 PRO A CA 1
ATOM 975 C C . PRO A 1 124 ? -3.785 -18.688 1.442 1 98.69 124 PRO A C 1
ATOM 977 O O . PRO A 1 124 ? -3.949 -19.234 2.533 1 98.69 124 PRO A O 1
ATOM 980 N N . PHE A 1 125 ? -3.834 -17.344 1.277 1 98.31 125 PHE A N 1
ATOM 981 C CA . PHE A 1 125 ? -4.199 -16.438 2.354 1 98.31 125 PHE A CA 1
ATOM 982 C C . PHE A 1 125 ? -5.461 -15.656 2.002 1 98.31 125 PHE A C 1
ATOM 984 O O . PHE A 1 125 ? -5.492 -14.93 1.009 1 98.31 125 PHE A O 1
ATOM 991 N N . ASP A 1 126 ? -6.406 -15.828 2.795 1 96.19 126 ASP A N 1
ATOM 992 C CA . ASP A 1 126 ? -7.676 -15.148 2.559 1 96.19 126 ASP A CA 1
ATOM 993 C C . ASP A 1 126 ? -8.438 -14.938 3.863 1 96.19 126 ASP A C 1
ATOM 995 O O . ASP A 1 126 ? -8.445 -15.812 4.73 1 96.19 126 ASP A O 1
ATOM 999 N N . ASP A 1 127 ? -8.898 -13.773 4.035 1 95.5 127 ASP A N 1
ATOM 1000 C CA . ASP A 1 127 ? -9.758 -13.422 5.164 1 95.5 127 ASP A CA 1
ATOM 1001 C C . ASP A 1 127 ? -10.523 -12.133 4.891 1 95.5 127 ASP A C 1
ATOM 1003 O O . ASP A 1 127 ? -10.016 -11.234 4.219 1 95.5 127 ASP A O 1
ATOM 1007 N N . SER A 1 128 ? -11.727 -12.031 5.359 1 90.5 128 SER A N 1
ATOM 1008 C CA . SER A 1 128 ? -12.523 -10.82 5.188 1 90.5 128 SER A CA 1
ATOM 1009 C C . SER A 1 128 ? -12.008 -9.688 6.07 1 90.5 128 SER A C 1
ATOM 1011 O O . SER A 1 128 ? -12.242 -8.516 5.785 1 90.5 128 SER A O 1
ATOM 1013 N N . ASN A 1 129 ? -11.328 -10.102 7.102 1 88.94 129 ASN A N 1
ATOM 1014 C CA . ASN A 1 129 ? -10.68 -9.141 7.992 1 88.94 129 ASN A CA 1
ATOM 1015 C C . ASN A 1 129 ? -9.211 -8.938 7.633 1 88.94 129 ASN A C 1
ATOM 1017 O O . ASN A 1 129 ? -8.422 -9.883 7.691 1 88.94 129 ASN A O 1
ATOM 1021 N N . LEU A 1 130 ? -8.852 -7.734 7.332 1 89 130 LEU A N 1
ATOM 1022 C CA . LEU A 1 130 ? -7.52 -7.418 6.832 1 89 130 LEU A CA 1
ATOM 1023 C C . LEU A 1 130 ? -6.461 -7.738 7.879 1 89 130 LEU A C 1
ATOM 1025 O O . LEU A 1 130 ? -5.375 -8.227 7.543 1 89 130 LEU A O 1
ATOM 1029 N N . MET A 1 131 ? -6.773 -7.422 9.086 1 88.44 131 MET A N 1
ATOM 1030 C CA . MET A 1 131 ? -5.801 -7.688 10.148 1 88.44 131 MET A CA 1
ATOM 1031 C C . MET A 1 131 ? -5.559 -9.18 10.305 1 88.44 131 MET A C 1
ATOM 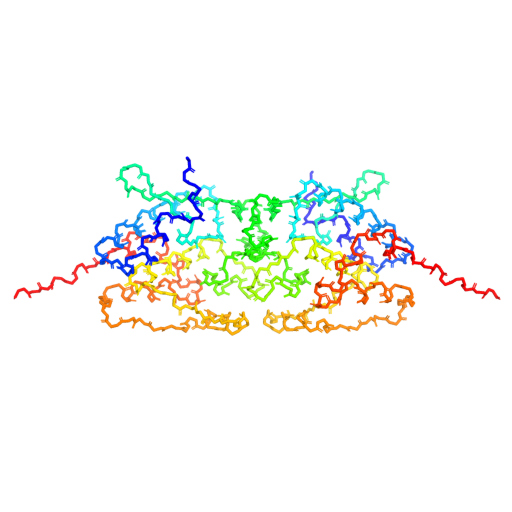1033 O O . MET A 1 131 ? -4.418 -9.617 10.477 1 88.44 131 MET A O 1
ATOM 1037 N N . THR A 1 132 ? -6.578 -9.914 10.234 1 93.56 132 THR A N 1
ATOM 1038 C CA . THR A 1 132 ? -6.453 -11.367 10.289 1 93.56 132 THR A CA 1
ATOM 1039 C C . THR A 1 132 ? -5.703 -11.891 9.07 1 93.56 132 THR A C 1
ATOM 1041 O O . THR A 1 132 ? -4.855 -12.773 9.188 1 93.56 132 THR A O 1
ATOM 1044 N N . LEU A 1 133 ? -6.047 -11.289 7.938 1 95.62 133 LEU A N 1
ATOM 1045 C CA . LEU A 1 133 ? -5.344 -11.664 6.711 1 95.62 133 LEU A CA 1
ATOM 1046 C C . LEU A 1 133 ? -3.842 -11.438 6.859 1 95.62 133 LEU A C 1
ATOM 1048 O O . LEU A 1 133 ? -3.045 -12.336 6.562 1 95.62 133 LEU A O 1
ATOM 1052 N N . TYR A 1 134 ? -3.449 -10.328 7.387 1 94.06 134 TYR A N 1
ATOM 1053 C CA . TYR A 1 134 ? -2.037 -9.984 7.523 1 94.06 134 TYR A CA 1
ATOM 1054 C C . TYR A 1 134 ? -1.347 -10.898 8.523 1 94.06 134 TYR A C 1
ATOM 1056 O O . TYR A 1 134 ? -0.174 -11.242 8.359 1 94.06 134 TYR A O 1
ATOM 1064 N N . LYS A 1 135 ? -2.051 -11.312 9.531 1 94.69 135 LYS A N 1
ATOM 1065 C CA . LYS A 1 135 ? -1.498 -12.273 10.484 1 94.69 135 LYS A CA 1
ATOM 1066 C C . LYS A 1 135 ? -1.201 -13.609 9.812 1 94.69 135 LYS A C 1
ATOM 1068 O O . LYS A 1 135 ? -0.144 -14.203 10.039 1 94.69 135 LYS A O 1
ATOM 1073 N N . LYS A 1 136 ? -2.145 -14.031 8.992 1 97.38 136 LYS A N 1
ATOM 1074 C CA . LYS A 1 136 ? -1.948 -15.273 8.258 1 97.38 136 LYS A CA 1
ATOM 1075 C C . LYS A 1 136 ? -0.731 -15.195 7.344 1 97.38 136 LYS A C 1
ATOM 1077 O O . LYS A 1 136 ? 0.072 -16.125 7.281 1 97.38 136 LYS A O 1
ATOM 1082 N N . ILE A 1 137 ? -0.623 -14.07 6.711 1 97.62 137 ILE A N 1
ATOM 1083 C CA . ILE A 1 137 ? 0.487 -13.852 5.789 1 97.62 137 ILE A CA 1
ATOM 1084 C C . ILE A 1 137 ? 1.802 -13.805 6.566 1 97.62 137 ILE A C 1
ATOM 1086 O O . ILE A 1 137 ? 2.766 -14.484 6.199 1 97.62 137 ILE A O 1
ATOM 1090 N N . SER A 1 138 ? 1.823 -13.102 7.672 1 96.44 138 SER A N 1
ATOM 1091 C CA . SER A 1 138 ? 3.031 -12.93 8.469 1 96.44 138 SER A CA 1
ATOM 1092 C C . SER A 1 138 ? 3.529 -14.266 9.008 1 96.44 138 SER A C 1
ATOM 1094 O O . SER A 1 138 ? 4.734 -14.477 9.156 1 96.44 138 SER A O 1
ATOM 1096 N N . ALA A 1 139 ? 2.615 -15.141 9.219 1 96.75 139 ALA A N 1
ATOM 1097 C CA . ALA A 1 139 ? 2.957 -16.453 9.773 1 96.75 139 ALA A CA 1
ATOM 1098 C C . ALA A 1 139 ? 3.139 -17.484 8.664 1 96.75 139 ALA A C 1
ATOM 1100 O O . ALA A 1 139 ? 3.518 -18.625 8.93 1 96.75 139 ALA A O 1
ATOM 1101 N N . ALA A 1 140 ? 2.861 -17.078 7.469 1 97.62 140 ALA A N 1
ATOM 1102 C CA . ALA A 1 140 ? 2.814 -18.016 6.352 1 97.62 140 ALA A CA 1
ATOM 1103 C C . ALA A 1 140 ? 1.937 -19.219 6.68 1 97.62 140 ALA A C 1
ATOM 1105 O O . ALA A 1 140 ? 2.355 -20.359 6.508 1 97.62 140 ALA A O 1
ATOM 1106 N N . GLU A 1 141 ? 0.8 -18.859 7.172 1 98.06 141 GLU A N 1
ATOM 1107 C CA . GLU A 1 141 ? -0.153 -19.906 7.547 1 98.06 141 GLU A CA 1
ATOM 1108 C C . GLU A 1 141 ? -1.04 -20.281 6.367 1 98.06 141 GLU A C 1
ATOM 1110 O O . GLU A 1 141 ? -1.992 -19.578 6.039 1 98.06 141 GLU A O 1
ATOM 1115 N N . PHE A 1 142 ? -0.759 -21.391 5.758 1 98.25 142 PHE A N 1
ATOM 1116 C CA . PHE A 1 142 ? -1.551 -21.938 4.656 1 98.25 142 PHE A CA 1
ATOM 1117 C C . PHE A 1 142 ? -1.387 -23.453 4.566 1 98.25 142 PHE A C 1
ATOM 1119 O O . PHE A 1 142 ? -0.483 -24.016 5.176 1 98.25 142 PHE A O 1
ATOM 1126 N N . THR A 1 143 ? -2.287 -24.094 3.84 1 97.81 143 THR A N 1
ATOM 1127 C CA . THR A 1 143 ? -2.227 -25.531 3.605 1 97.81 143 THR A CA 1
ATOM 1128 C C . THR A 1 143 ? -2.314 -25.844 2.113 1 97.81 143 THR A C 1
ATOM 1130 O O . THR A 1 143 ? -3.148 -25.266 1.404 1 97.81 143 THR A O 1
ATOM 1133 N N . CYS A 1 144 ? -1.474 -26.703 1.698 1 97.31 144 CYS A N 1
ATOM 1134 C CA . CYS A 1 144 ? -1.533 -27.156 0.31 1 97.31 144 CYS A CA 1
ATOM 1135 C C . CYS A 1 144 ? -2.627 -28.188 0.118 1 97.31 144 CYS A C 1
ATOM 1137 O O . CYS A 1 144 ? -2.801 -29.078 0.958 1 97.31 144 CYS A O 1
ATOM 1139 N N . PRO A 1 145 ? -3.301 -28.016 -0.991 1 97.56 145 PRO A N 1
ATOM 1140 C CA . PRO A 1 145 ? -4.27 -29.078 -1.258 1 97.56 145 PRO A CA 1
ATOM 1141 C C . PRO A 1 145 ? -3.604 -30.422 -1.597 1 97.56 145 PRO A C 1
ATOM 1143 O O . PRO A 1 145 ? -2.457 -30.438 -2.055 1 97.56 145 PRO A O 1
ATOM 1146 N N . PRO A 1 146 ? -4.344 -31.484 -1.499 1 96.69 146 PRO A N 1
ATOM 1147 C CA . PRO A 1 146 ? -3.717 -32.812 -1.585 1 96.69 146 PRO A CA 1
ATOM 1148 C C . PRO A 1 146 ? -3.348 -33.188 -3.016 1 96.69 146 PRO A C 1
ATOM 1150 O O . PRO A 1 146 ? -2.613 -34.156 -3.229 1 96.69 146 PRO A O 1
ATOM 1153 N N . TRP A 1 147 ? -3.838 -32.469 -4.031 1 97 147 TRP A N 1
ATOM 1154 C CA . TRP A 1 147 ? -3.559 -32.844 -5.41 1 97 147 TRP A CA 1
ATOM 1155 C C . TRP A 1 147 ? -2.238 -32.25 -5.887 1 97 147 TRP A C 1
ATOM 1157 O O . TRP A 1 147 ? -1.769 -32.562 -6.984 1 97 147 TRP A O 1
ATOM 1167 N N . LEU A 1 148 ? -1.683 -31.391 -5.086 1 96.94 148 LEU A N 1
ATOM 1168 C CA . LEU A 1 148 ? -0.388 -30.844 -5.477 1 96.94 148 LEU A CA 1
ATOM 1169 C C . LEU A 1 148 ? 0.7 -31.922 -5.395 1 96.94 148 LEU A C 1
ATOM 1171 O O . LEU A 1 148 ? 0.736 -32.688 -4.445 1 96.94 148 LEU A O 1
ATOM 1175 N N . SER A 1 149 ? 1.538 -31.891 -6.406 1 95 149 SER A N 1
ATOM 1176 C CA . SER A 1 149 ? 2.697 -32.781 -6.355 1 95 149 SER A CA 1
ATOM 1177 C C . SER A 1 149 ? 3.646 -32.375 -5.23 1 95 149 SER A C 1
ATOM 1179 O O . SER A 1 149 ? 3.627 -31.234 -4.77 1 95 149 SER A O 1
ATOM 1181 N N . PHE A 1 150 ? 4.418 -33.281 -4.773 1 93.56 150 PHE A N 1
ATOM 1182 C CA . PHE A 1 150 ? 5.414 -33.031 -3.74 1 93.56 150 PHE A CA 1
ATOM 1183 C C . PHE A 1 150 ? 6.379 -31.922 -4.184 1 93.56 150 PHE A C 1
ATOM 1185 O O . PHE A 1 150 ? 6.746 -31.062 -3.391 1 93.56 150 PHE A O 1
ATOM 1192 N N . GLY A 1 151 ? 6.801 -31.953 -5.473 1 91.81 151 GLY A N 1
ATOM 1193 C CA . GLY A 1 151 ? 7.684 -30.938 -6.012 1 91.81 151 GLY A CA 1
ATOM 1194 C C . GLY A 1 151 ? 7.09 -29.547 -5.949 1 91.81 151 GLY A C 1
ATOM 1195 O O . GLY A 1 151 ? 7.773 -28.594 -5.574 1 91.81 151 GLY A O 1
ATOM 1196 N N . ALA A 1 152 ? 5.828 -29.5 -6.312 1 93.69 152 ALA A N 1
ATOM 1197 C CA . ALA A 1 152 ? 5.141 -28.203 -6.273 1 93.69 152 ALA A CA 1
ATOM 1198 C C . ALA A 1 152 ? 5.031 -27.688 -4.844 1 93.69 152 ALA A C 1
ATOM 1200 O O . ALA A 1 152 ? 5.281 -26.516 -4.582 1 93.69 152 ALA A O 1
ATOM 1201 N N . MET A 1 153 ? 4.688 -28.609 -3.938 1 95.31 153 MET A N 1
ATOM 1202 C CA . MET A 1 153 ? 4.559 -28.234 -2.533 1 95.31 153 MET A CA 1
ATOM 1203 C C . MET A 1 153 ? 5.883 -27.719 -1.98 1 95.31 153 MET A C 1
ATOM 1205 O O . MET A 1 153 ? 5.918 -26.703 -1.285 1 95.31 153 MET A O 1
ATOM 1209 N N . LYS A 1 154 ? 6.898 -28.359 -2.258 1 92.44 154 LYS A N 1
ATOM 1210 C CA . LYS A 1 154 ? 8.227 -27.969 -1.787 1 92.44 154 LYS A CA 1
ATOM 1211 C C . LYS A 1 154 ? 8.633 -26.609 -2.336 1 92.44 154 LYS A C 1
ATOM 1213 O O . LYS A 1 154 ? 9.172 -25.781 -1.605 1 92.44 154 LYS A O 1
ATOM 1218 N N . LEU A 1 155 ? 8.391 -26.422 -3.605 1 91.69 155 LEU A N 1
ATOM 1219 C CA . LEU A 1 155 ? 8.727 -25.156 -4.234 1 91.69 155 LEU A CA 1
ATOM 1220 C C . LEU A 1 155 ? 7.945 -24 -3.594 1 91.69 155 LEU A C 1
ATOM 1222 O O . LEU A 1 155 ? 8.523 -22.969 -3.256 1 91.69 155 LEU A O 1
ATOM 1226 N N . ILE A 1 156 ? 6.695 -24.219 -3.404 1 95.31 156 ILE A N 1
ATOM 1227 C CA . ILE A 1 156 ? 5.84 -23.203 -2.799 1 95.31 156 ILE A CA 1
ATOM 1228 C C . ILE A 1 156 ? 6.324 -22.906 -1.383 1 95.31 156 ILE A C 1
ATOM 1230 O O . ILE A 1 156 ? 6.453 -21.734 -1 1 95.31 156 ILE A O 1
ATOM 1234 N N . ALA A 1 157 ? 6.621 -23.938 -0.659 1 93.75 157 ALA A N 1
ATOM 1235 C CA . ALA A 1 157 ? 7.078 -23.766 0.718 1 93.75 157 ALA A CA 1
ATOM 1236 C C . ALA A 1 157 ? 8.398 -23 0.768 1 93.75 157 ALA A C 1
ATOM 1238 O O . ALA A 1 157 ? 8.633 -22.219 1.688 1 93.75 157 ALA A O 1
ATOM 1239 N N . ARG A 1 158 ? 9.211 -23.203 -0.197 1 91.94 158 ARG A N 1
ATOM 1240 C CA . ARG A 1 158 ? 10.5 -22.531 -0.258 1 91.94 158 ARG A CA 1
ATOM 1241 C C . ARG A 1 158 ? 10.32 -21.047 -0.549 1 91.94 158 ARG A C 1
ATOM 1243 O O . ARG A 1 158 ? 11.031 -20.203 0.013 1 91.94 158 ARG A O 1
ATOM 1250 N N . ILE A 1 159 ? 9.414 -20.719 -1.415 1 94.62 159 ILE A N 1
ATOM 1251 C CA . ILE A 1 159 ? 9.211 -19.328 -1.815 1 94.62 159 ILE A CA 1
ATOM 1252 C C . ILE A 1 159 ? 8.398 -18.609 -0.745 1 94.62 159 ILE A C 1
ATOM 1254 O O . ILE A 1 159 ? 8.719 -17.469 -0.388 1 94.62 159 ILE A O 1
ATOM 1258 N N . LEU A 1 160 ? 7.379 -19.266 -0.227 1 96.62 160 LEU A N 1
ATOM 1259 C CA . LEU A 1 160 ? 6.516 -18.656 0.777 1 96.62 160 LEU A CA 1
ATOM 1260 C C . LEU A 1 160 ? 7.059 -18.891 2.182 1 96.62 160 LEU A C 1
ATOM 1262 O O . LEU A 1 160 ? 6.348 -19.391 3.051 1 96.62 160 LEU A O 1
ATOM 1266 N N . ASP A 1 161 ? 8.234 -18.578 2.303 1 95.12 161 ASP A N 1
ATOM 1267 C CA . ASP A 1 161 ? 8.914 -18.516 3.594 1 95.12 161 ASP A CA 1
ATOM 1268 C C . ASP A 1 161 ? 8.852 -17.094 4.176 1 95.12 161 ASP A C 1
ATOM 1270 O O . ASP A 1 161 ? 9.289 -16.141 3.539 1 95.12 161 ASP A O 1
ATOM 1274 N N . PRO A 1 162 ? 8.297 -16.953 5.344 1 95.69 162 PRO A N 1
ATOM 1275 C CA . PRO A 1 162 ? 8.094 -15.609 5.887 1 95.69 162 PRO A CA 1
ATOM 1276 C C . PRO A 1 162 ? 9.406 -14.906 6.23 1 95.69 162 PRO A C 1
ATOM 1278 O O . PRO A 1 162 ? 9.422 -13.703 6.484 1 95.69 162 PRO A O 1
ATOM 1281 N N . ASN A 1 163 ? 10.492 -15.633 6.23 1 93.69 163 ASN A N 1
ATOM 1282 C CA . ASN A 1 163 ? 11.812 -15.031 6.418 1 93.69 163 ASN A CA 1
ATOM 1283 C C . ASN A 1 163 ? 12.461 -14.688 5.082 1 93.69 163 ASN A C 1
ATOM 1285 O O . ASN A 1 163 ? 12.992 -15.57 4.398 1 93.69 163 ASN A O 1
ATOM 1289 N N . PRO A 1 164 ? 12.492 -13.383 4.746 1 91.31 164 PRO A N 1
ATOM 1290 C CA . PRO A 1 164 ? 13 -13.008 3.426 1 91.31 164 PRO A CA 1
ATOM 1291 C C . PRO A 1 164 ? 14.484 -13.312 3.256 1 91.31 164 PRO A C 1
ATOM 1293 O O . PRO A 1 164 ? 14.977 -13.43 2.127 1 91.31 164 PRO A O 1
ATOM 1296 N N . MET A 1 165 ? 15.18 -13.477 4.273 1 88.94 165 MET A N 1
ATOM 1297 C CA . MET A 1 165 ? 16.609 -13.758 4.191 1 88.94 165 MET A CA 1
ATOM 1298 C C . MET A 1 165 ? 16.859 -15.172 3.676 1 88.94 165 MET A C 1
ATOM 1300 O O . MET A 1 165 ? 17.844 -15.422 2.979 1 88.94 165 MET A O 1
ATOM 1304 N N . THR A 1 166 ? 16.031 -16.031 3.994 1 87.62 166 THR A N 1
ATOM 1305 C CA . THR A 1 166 ? 16.141 -17.406 3.523 1 87.62 166 THR A CA 1
ATOM 1306 C C . THR A 1 166 ? 15.758 -17.5 2.051 1 87.62 166 THR A C 1
ATOM 1308 O O . THR A 1 166 ? 16.312 -18.312 1.312 1 87.62 166 THR A O 1
ATOM 1311 N N . VAL A 1 167 ? 14.906 -16.641 1.613 1 80.69 167 VAL A N 1
ATOM 1312 C CA . VAL A 1 167 ? 14.383 -16.672 0.25 1 80.69 167 VAL A CA 1
ATOM 1313 C C . VAL A 1 167 ? 15.422 -16.094 -0.714 1 80.69 167 VAL A C 1
ATOM 1315 O O . VAL A 1 167 ? 15.602 -16.609 -1.82 1 80.69 167 VAL A O 1
ATOM 1318 N N . SER A 1 168 ? 15.984 -15.039 -0.4 1 70.56 168 SER A N 1
ATOM 1319 C CA . SER A 1 168 ? 16.969 -14.344 -1.222 1 70.56 168 SER A CA 1
ATOM 1320 C C . SER A 1 168 ? 18.062 -15.297 -1.701 1 70.56 168 SER A C 1
ATOM 1322 O O . SER A 1 168 ? 18.531 -15.203 -2.84 1 70.56 168 SER A O 1
ATOM 1324 N N . THR A 1 169 ? 18.344 -16.078 -0.932 1 60.69 169 THR A N 1
ATOM 1325 C CA . THR A 1 169 ? 19.375 -17.047 -1.297 1 60.69 169 THR A CA 1
ATOM 1326 C C . THR A 1 169 ? 18.875 -17.969 -2.404 1 60.69 169 THR A C 1
ATOM 1328 O O . THR A 1 169 ? 19.672 -18.406 -3.246 1 60.69 169 THR A O 1
ATOM 1331 N N . CYS A 1 170 ? 17.625 -18.094 -2.5 1 51.75 170 CYS A N 1
ATOM 1332 C CA . CYS A 1 170 ? 17.031 -18.953 -3.512 1 51.75 170 CYS A CA 1
ATOM 1333 C C . CYS A 1 170 ? 16.688 -18.172 -4.77 1 51.75 170 CYS A C 1
ATOM 1335 O O . CYS A 1 170 ? 16.688 -18.719 -5.871 1 51.75 170 CYS A O 1
ATOM 1337 N N . ALA A 1 171 ? 16.312 -16.922 -4.594 1 57.12 171 ALA A N 1
ATOM 1338 C CA . ALA A 1 171 ? 15.836 -16.062 -5.68 1 57.12 171 ALA A CA 1
ATOM 1339 C C . ALA A 1 171 ? 16.859 -15.992 -6.809 1 57.12 171 ALA A C 1
ATOM 1341 O O . ALA A 1 171 ? 16.5 -15.953 -7.984 1 57.12 171 ALA A O 1
ATOM 1342 N N . HIS A 1 172 ? 18.188 -15.93 -6.48 1 52.5 172 HIS A N 1
ATOM 1343 C CA . HIS A 1 172 ? 19.234 -15.883 -7.5 1 52.5 172 HIS A CA 1
ATOM 1344 C C . HIS A 1 172 ? 19.328 -17.203 -8.25 1 52.5 172 HIS A C 1
ATOM 1346 O O . HIS A 1 172 ? 20.031 -17.312 -9.25 1 52.5 172 HIS A O 1
ATOM 1352 N N . SER A 1 173 ? 18.453 -18.094 -7.855 1 53.16 173 SER A N 1
ATOM 1353 C CA . SER A 1 173 ? 18.547 -19.359 -8.57 1 53.16 173 SER A CA 1
ATOM 1354 C C . SER A 1 173 ? 17.203 -19.781 -9.133 1 53.16 173 SER A C 1
ATOM 1356 O O . SER A 1 173 ? 16.641 -20.812 -8.734 1 53.16 173 SER A O 1
ATOM 1358 N N . VAL A 1 174 ? 16.609 -18.875 -9.898 1 54.28 174 VAL A N 1
ATOM 1359 C CA . VAL A 1 174 ? 15.367 -19.156 -10.602 1 54.28 174 VAL A CA 1
ATOM 1360 C C . VAL A 1 174 ? 15.414 -20.562 -11.195 1 54.28 174 VAL A C 1
ATOM 1362 O O . VAL A 1 174 ? 14.438 -21.312 -11.133 1 54.28 174 VAL A O 1
ATOM 1365 N N . ASP A 1 175 ? 16.562 -20.828 -11.852 1 54.22 175 ASP A N 1
ATOM 1366 C CA . ASP A 1 175 ? 16.766 -22.156 -12.406 1 54.22 175 ASP A CA 1
ATOM 1367 C C . ASP A 1 175 ? 16.656 -23.234 -11.32 1 54.22 175 ASP A C 1
ATOM 1369 O O . ASP A 1 175 ? 16.109 -24.312 -11.555 1 54.22 175 ASP A O 1
ATOM 1373 N N . LYS A 1 176 ? 17.172 -22.859 -10.227 1 56.69 176 LYS A N 1
ATOM 1374 C CA . LYS A 1 176 ? 17.109 -23.781 -9.102 1 56.69 176 LYS A CA 1
ATOM 1375 C C . LYS A 1 176 ? 15.695 -23.875 -8.523 1 56.69 176 LYS A C 1
ATOM 1377 O O . LYS A 1 176 ? 15.273 -24.922 -8.055 1 56.69 176 LYS A O 1
ATOM 1382 N N . LEU A 1 177 ? 15.023 -22.703 -8.594 1 57.5 177 LEU A N 1
ATOM 1383 C CA . LEU A 1 177 ? 13.648 -22.734 -8.109 1 57.5 177 LEU A CA 1
ATOM 1384 C C . LEU A 1 177 ? 12.797 -23.688 -8.953 1 57.5 177 LEU A C 1
ATOM 1386 O O . LEU A 1 177 ? 11.922 -24.375 -8.43 1 57.5 177 LEU A O 1
ATOM 1390 N N . MET A 1 178 ? 13.125 -23.625 -10.297 1 57.41 178 MET A N 1
ATOM 1391 C CA . MET A 1 178 ? 12.266 -24.359 -11.219 1 57.41 178 MET A CA 1
ATOM 1392 C C . MET A 1 178 ? 12.703 -25.828 -11.328 1 57.41 178 MET A C 1
ATOM 1394 O O . MET A 1 178 ? 12.07 -26.609 -12.023 1 57.41 178 MET A O 1
ATOM 1398 N N . ALA A 1 179 ? 13.867 -26.281 -10.875 1 54.59 179 ALA A N 1
ATOM 1399 C CA . ALA A 1 179 ? 14.195 -27.688 -10.984 1 54.59 179 ALA A CA 1
ATOM 1400 C C . ALA A 1 179 ? 13.133 -28.562 -10.312 1 54.59 179 ALA A C 1
ATOM 1402 O O . ALA A 1 179 ? 13.18 -28.781 -9.102 1 54.59 179 ALA A O 1
ATOM 1403 N N . PHE A 1 180 ? 11.898 -28.266 -10.742 1 50.94 180 PHE A N 1
ATOM 1404 C CA . PHE A 1 180 ? 10.836 -29.188 -10.391 1 50.94 180 PHE A CA 1
ATOM 1405 C C . PHE A 1 180 ? 11.188 -30.609 -10.828 1 50.94 180 PHE A C 1
ATOM 1407 O O . PHE A 1 180 ? 11.383 -30.875 -12.023 1 50.94 180 PHE A O 1
ATOM 1414 N N . GLU A 1 181 ? 12.008 -31.281 -10.164 1 44.75 181 GLU A N 1
ATOM 1415 C CA . GLU A 1 181 ? 12.227 -32.656 -10.57 1 44.75 181 GLU A CA 1
ATOM 1416 C C . GLU A 1 181 ? 10.898 -33.344 -10.898 1 44.75 181 GLU A C 1
ATOM 1418 O O . GLU A 1 181 ? 9.961 -33.312 -10.102 1 44.75 181 GLU A O 1
ATOM 1423 N N . PRO A 1 182 ? 10.516 -33.531 -12.133 1 43.56 182 PRO A N 1
ATOM 1424 C CA . PRO A 1 182 ? 9.43 -34.469 -12.391 1 43.56 182 PRO A CA 1
ATOM 1425 C C . PRO A 1 182 ? 9.492 -35.719 -11.492 1 43.56 182 PRO A C 1
ATOM 1427 O O . PRO A 1 182 ? 10.578 -36.281 -11.289 1 43.56 182 PRO A O 1
ATOM 1430 N N . ILE A 1 183 ? 8.891 -35.75 -10.359 1 38.94 183 ILE A N 1
ATOM 1431 C CA . ILE A 1 183 ? 8.836 -37.094 -9.797 1 38.94 183 ILE A CA 1
ATOM 1432 C C . ILE A 1 183 ? 8.5 -38.125 -10.891 1 38.94 183 ILE A C 1
ATOM 1434 O O . ILE A 1 183 ? 7.422 -38.062 -11.484 1 38.94 183 ILE A O 1
ATOM 1438 N N . LEU A 1 184 ? 9.43 -38.656 -11.617 1 36.41 184 LEU A N 1
ATOM 1439 C CA . LEU A 1 184 ? 9.266 -39.844 -12.438 1 36.41 184 LEU A CA 1
ATOM 1440 C C . LEU A 1 184 ? 8.344 -40.875 -11.758 1 36.41 184 LEU A C 1
ATOM 1442 O O . LEU A 1 184 ? 8.625 -41.344 -10.656 1 36.41 184 LEU A O 1
ATOM 1446 N N . ILE A 1 185 ? 7.051 -40.688 -11.883 1 35.03 185 ILE A N 1
ATOM 1447 C CA . ILE A 1 185 ? 6.203 -41.844 -11.633 1 35.03 185 ILE A CA 1
ATOM 1448 C C . ILE A 1 185 ? 6.777 -43.062 -12.344 1 35.03 185 ILE A C 1
ATOM 1450 O O . ILE A 1 185 ? 6.926 -43.062 -13.57 1 35.03 185 ILE A O 1
ATOM 1454 N N . SER A 1 186 ? 7.605 -43.781 -11.703 1 29.67 186 SER A N 1
ATOM 1455 C CA . SER A 1 186 ? 7.867 -45.15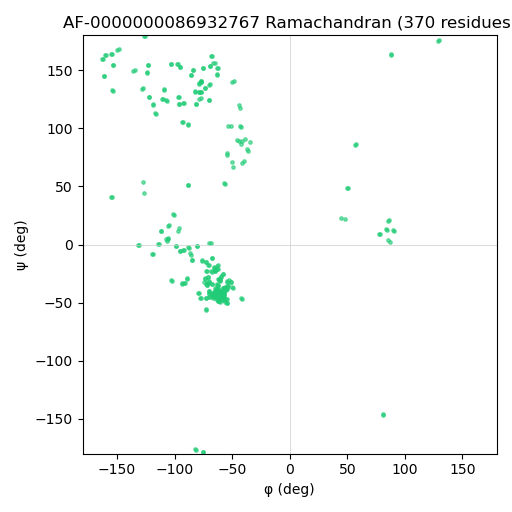6 -12.195 1 29.67 186 SER A CA 1
ATOM 1456 C C . SER A 1 186 ? 6.574 -45.844 -12.594 1 29.67 186 SER A C 1
ATOM 1458 O O . SER A 1 186 ? 5.59 -45.812 -11.852 1 29.67 186 SER A O 1
ATOM 1460 N N . ASP A 1 187 ? 6.445 -46.188 -13.852 1 27.86 187 ASP A N 1
ATOM 1461 C CA . ASP A 1 187 ? 5.523 -47.25 -14.25 1 27.86 187 ASP A CA 1
ATOM 1462 C C . ASP A 1 187 ? 5.66 -48.469 -13.336 1 27.86 187 ASP A C 1
ATOM 1464 O O . ASP A 1 187 ? 6.777 -48.875 -12.992 1 27.86 187 ASP A O 1
ATOM 1468 N N . MET B 1 1 ? 24.406 20.5 -4.559 1 23.34 1 MET B N 1
ATOM 1469 C CA . MET B 1 1 ? 23.047 20.031 -4.742 1 23.34 1 MET B CA 1
ATOM 1470 C C . MET B 1 1 ? 22.562 19.266 -3.518 1 23.34 1 MET B C 1
ATOM 1472 O O . MET B 1 1 ? 23.156 18.234 -3.152 1 23.34 1 MET B O 1
ATOM 1476 N N . GLU B 1 2 ? 22.219 19.875 -2.451 1 32.72 2 GLU B N 1
ATOM 1477 C CA . GLU B 1 2 ? 21.906 19.25 -1.177 1 32.72 2 GLU B CA 1
ATOM 1478 C C . GLU B 1 2 ? 20.828 18.172 -1.353 1 32.72 2 GLU B C 1
ATOM 1480 O O . GLU B 1 2 ? 19.828 18.391 -2.018 1 32.72 2 GLU B O 1
ATOM 1485 N N . PHE B 1 3 ? 21.172 17 -1.374 1 35.06 3 PHE B N 1
ATOM 1486 C CA . PHE B 1 3 ? 20.297 15.82 -1.39 1 35.06 3 PHE B CA 1
ATOM 1487 C C . PHE B 1 3 ? 19.125 16.016 -0.435 1 35.06 3 PHE B C 1
ATOM 1489 O O . PHE B 1 3 ? 19.312 16.078 0.781 1 35.06 3 PHE B O 1
ATOM 1496 N N . VAL B 1 4 ? 18.188 16.859 -0.703 1 43.31 4 VAL B N 1
ATOM 1497 C CA . VAL B 1 4 ? 17 17.094 0.119 1 43.31 4 VAL B CA 1
ATOM 1498 C C . VAL B 1 4 ? 16.328 15.773 0.454 1 43.31 4 VAL B C 1
ATOM 1500 O O . VAL B 1 4 ? 15.773 15.109 -0.427 1 43.31 4 VAL B O 1
ATOM 1503 N N . THR B 1 5 ? 16.891 14.883 1.326 1 50.34 5 THR B N 1
ATOM 1504 C CA . THR B 1 5 ? 16.453 13.547 1.708 1 50.34 5 THR B CA 1
ATOM 1505 C C . THR B 1 5 ? 15 13.578 2.176 1 50.34 5 THR B C 1
ATOM 1507 O O . THR B 1 5 ? 14.297 12.57 2.086 1 50.34 5 THR B O 1
ATOM 1510 N N . GLY B 1 6 ? 14.531 14.68 2.762 1 61.25 6 GLY B N 1
ATOM 1511 C CA . GLY B 1 6 ? 13.164 14.898 3.217 1 61.25 6 GLY B CA 1
ATOM 1512 C C . GLY B 1 6 ? 12.609 16.25 2.814 1 61.25 6 GLY B C 1
ATOM 1513 O O . GLY B 1 6 ? 13.359 17.141 2.408 1 61.25 6 GLY B O 1
ATOM 1514 N N . GLY B 1 7 ? 11.289 16.25 2.633 1 70.69 7 GLY B N 1
ATOM 1515 C CA . GLY B 1 7 ? 10.602 17.5 2.373 1 70.69 7 GLY B CA 1
ATOM 1516 C C . GLY B 1 7 ? 10.961 18.594 3.363 1 70.69 7 GLY B C 1
ATOM 1517 O O . GLY B 1 7 ? 11.281 18.312 4.52 1 70.69 7 GLY B O 1
ATOM 1518 N N . GLU B 1 8 ? 11.117 19.719 2.967 1 82.31 8 GLU B N 1
ATOM 1519 C CA . GLU B 1 8 ? 11.484 20.875 3.779 1 82.31 8 GLU B CA 1
ATOM 1520 C C . GLU B 1 8 ? 10.578 21 5 1 82.31 8 GLU B C 1
ATOM 1522 O O . GLU B 1 8 ? 11.039 21.375 6.082 1 82.31 8 GLU B O 1
ATOM 1527 N N . LEU B 1 9 ? 9.406 20.594 4.82 1 88.69 9 LEU B N 1
ATOM 1528 C CA . LEU B 1 9 ? 8.492 20.672 5.953 1 88.69 9 LEU B CA 1
ATOM 1529 C C . LEU B 1 9 ? 8.859 19.656 7.027 1 88.69 9 LEU B C 1
ATOM 1531 O O . LEU B 1 9 ? 8.836 19.984 8.219 1 88.69 9 LEU B O 1
ATOM 1535 N N . PHE B 1 10 ? 9.172 18.516 6.594 1 90.94 10 PHE B N 1
ATOM 1536 C CA . PHE B 1 10 ? 9.648 17.484 7.512 1 90.94 10 PHE B CA 1
ATOM 1537 C C . PHE B 1 10 ? 10.875 17.953 8.273 1 90.94 10 PHE B C 1
ATOM 1539 O O . PHE B 1 10 ? 10.961 17.797 9.492 1 90.94 10 PHE B O 1
ATOM 1546 N N . ASP B 1 11 ? 11.742 18.547 7.629 1 90.62 11 ASP B N 1
ATOM 1547 C CA . ASP B 1 11 ? 12.961 19.078 8.242 1 90.62 11 ASP B CA 1
ATOM 1548 C C . ASP B 1 11 ? 12.633 20.125 9.297 1 90.62 11 ASP B C 1
ATOM 1550 O O . ASP B 1 11 ? 13.273 20.172 10.352 1 90.62 11 ASP B O 1
ATOM 1554 N N . LYS B 1 12 ? 11.703 20.969 8.992 1 90.06 12 LYS B N 1
ATOM 1555 C CA . LYS B 1 12 ? 11.297 22 9.938 1 90.06 12 LYS B CA 1
ATOM 1556 C C . LYS B 1 12 ? 10.781 21.391 11.234 1 90.06 12 LYS B C 1
ATOM 1558 O O . LYS B 1 12 ? 11.133 21.844 12.328 1 90.06 12 LYS B O 1
ATOM 1563 N N . ILE B 1 13 ? 10.07 20.359 11.133 1 91.56 13 ILE B N 1
ATOM 1564 C CA . ILE B 1 13 ? 9.492 19.703 12.297 1 91.56 13 ILE B CA 1
ATOM 1565 C C . ILE B 1 13 ? 10.586 18.984 13.086 1 91.56 13 ILE B C 1
ATOM 1567 O O . ILE B 1 13 ? 10.633 19.078 14.312 1 91.56 13 ILE B O 1
ATOM 1571 N N . VAL B 1 14 ? 11.445 18.25 12.391 1 89.94 14 VAL B N 1
ATOM 1572 C CA . VAL B 1 14 ? 12.516 17.469 13.023 1 89.94 14 VAL B CA 1
ATOM 1573 C C . VAL B 1 14 ? 13.469 18.422 13.742 1 89.94 14 VAL B C 1
ATOM 1575 O O . VAL B 1 14 ? 13.914 18.125 14.859 1 89.94 14 VAL B O 1
ATOM 1578 N N . ASN B 1 15 ? 13.68 19.594 13.156 1 91.31 15 ASN B N 1
ATOM 1579 C CA . ASN B 1 15 ? 14.695 20.5 13.68 1 91.31 15 ASN B CA 1
ATOM 1580 C C . ASN B 1 15 ? 14.117 21.469 14.711 1 91.31 15 ASN B C 1
ATOM 1582 O O . ASN B 1 15 ? 14.805 21.859 15.648 1 91.31 15 ASN B O 1
ATOM 1586 N N . HIS B 1 16 ? 12.867 21.875 14.555 1 91.81 16 HIS B N 1
ATOM 1587 C CA . HIS B 1 16 ? 12.336 22.953 15.375 1 91.81 16 HIS B CA 1
ATOM 1588 C C . HIS B 1 16 ? 11.156 22.484 16.219 1 91.81 16 HIS B C 1
ATOM 1590 O O . HIS B 1 16 ? 10.648 23.219 17.062 1 91.81 16 HIS B O 1
ATOM 1596 N N . GLY B 1 17 ? 10.719 21.266 15.938 1 91.75 17 GLY B N 1
ATOM 1597 C CA . GLY B 1 17 ? 9.547 20.766 16.656 1 91.75 17 GLY B CA 1
ATOM 1598 C C . GLY B 1 17 ? 8.242 21.281 16.078 1 91.75 17 GLY B C 1
ATOM 1599 O O . GLY B 1 17 ? 8.133 21.484 14.859 1 91.75 17 GLY B O 1
ATOM 1600 N N . ARG B 1 18 ? 7.277 21.5 16.922 1 93.81 18 ARG B N 1
ATOM 1601 C CA . ARG B 1 18 ? 5.941 21.906 16.484 1 93.81 18 ARG B CA 1
ATOM 1602 C C . ARG B 1 18 ? 5.949 23.328 15.93 1 93.81 18 ARG B C 1
ATOM 1604 O O . ARG B 1 18 ? 6.781 24.141 16.328 1 93.81 18 ARG B O 1
ATOM 1611 N N . MET B 1 19 ? 5.004 23.562 15.062 1 95.5 19 MET B N 1
ATOM 1612 C CA . MET B 1 19 ? 4.832 24.891 14.469 1 95.5 19 MET B CA 1
ATOM 1613 C C . MET B 1 19 ? 3.791 25.703 15.234 1 95.5 19 MET B C 1
ATOM 1615 O O . MET B 1 19 ? 2.916 25.141 15.891 1 95.5 19 MET B O 1
ATOM 1619 N N . ARG B 1 20 ? 4 27 15.133 1 95.12 20 ARG B N 1
ATOM 1620 C CA . ARG B 1 20 ? 2.92 27.859 15.586 1 95.12 20 ARG B CA 1
ATOM 1621 C C . ARG B 1 20 ? 1.66 27.656 14.75 1 95.12 20 ARG B C 1
ATOM 1623 O O . ARG B 1 20 ? 1.741 27.359 13.562 1 95.12 20 ARG B O 1
ATOM 1630 N N . GLU B 1 21 ? 0.619 27.812 15.43 1 95 21 GLU B N 1
ATOM 1631 C CA . GLU B 1 21 ? -0.656 27.484 14.789 1 95 21 GLU B CA 1
ATOM 1632 C C . GLU B 1 21 ? -0.855 28.297 13.516 1 95 21 GLU B C 1
ATOM 1634 O O . GLU B 1 21 ? -1.35 27.781 12.516 1 95 21 GLU B O 1
ATOM 1639 N N . ASP B 1 22 ? -0.466 29.609 13.555 1 92.62 22 ASP B N 1
ATOM 1640 C CA . ASP B 1 22 ? -0.666 30.453 12.383 1 92.62 22 ASP B CA 1
ATOM 1641 C C . ASP B 1 22 ? 0.14 29.922 11.195 1 92.62 22 ASP B C 1
ATOM 1643 O O . ASP B 1 22 ? -0.358 29.891 10.062 1 92.62 22 ASP B O 1
ATOM 1647 N N . GLU B 1 23 ? 1.311 29.516 11.398 1 94 23 GLU B N 1
ATOM 1648 C CA . GLU B 1 23 ? 2.158 28.953 10.352 1 94 23 GLU B CA 1
ATOM 1649 C C . GLU B 1 23 ? 1.603 27.625 9.844 1 94 23 GLU B C 1
ATOM 1651 O O . GLU B 1 23 ? 1.518 27.406 8.633 1 94 23 GLU B O 1
ATOM 1656 N N . ALA B 1 24 ? 1.198 26.797 10.789 1 95.5 24 ALA B N 1
ATOM 1657 C CA . ALA B 1 24 ? 0.626 25.5 10.438 1 95.5 24 ALA B CA 1
ATOM 1658 C C . ALA B 1 24 ? -0.627 25.672 9.578 1 95.5 24 ALA B C 1
ATOM 1660 O O . ALA B 1 24 ? -0.819 24.953 8.602 1 95.5 24 ALA B O 1
ATOM 1661 N N . ARG B 1 25 ? -1.4 26.594 9.961 1 92.75 25 ARG B N 1
ATOM 1662 C CA . ARG B 1 25 ? -2.643 26.844 9.234 1 92.75 25 ARG B CA 1
ATOM 1663 C C . ARG B 1 25 ? -2.359 27.297 7.809 1 92.75 25 ARG B C 1
ATOM 1665 O O . ARG B 1 25 ? -3.061 26.891 6.875 1 92.75 25 ARG B O 1
ATOM 1672 N N . ARG B 1 26 ? -1.39 28.125 7.629 1 93.06 26 ARG B N 1
ATOM 1673 C CA . ARG B 1 26 ? -1.021 28.594 6.297 1 93.06 26 ARG B CA 1
ATOM 1674 C C . ARG B 1 26 ? -0.592 27.438 5.406 1 93.06 26 ARG B C 1
ATOM 1676 O O . ARG B 1 26 ? -1.058 27.312 4.273 1 93.06 26 ARG B O 1
ATOM 1683 N N . TYR B 1 27 ? 0.278 26.594 5.914 1 94.75 27 TYR B N 1
ATOM 1684 C CA . TYR B 1 27 ? 0.732 25.438 5.148 1 94.75 27 TYR B CA 1
ATOM 1685 C C . TYR B 1 27 ? -0.419 24.484 4.871 1 94.75 27 TYR B C 1
ATOM 1687 O O . TYR B 1 27 ? -0.533 23.938 3.768 1 94.75 27 TYR B O 1
ATOM 1695 N N . PHE B 1 28 ? -1.269 24.328 5.844 1 95.62 28 PHE B N 1
ATOM 1696 C CA . PHE B 1 28 ? -2.383 23.406 5.688 1 95.62 28 PHE B CA 1
ATOM 1697 C C . PHE B 1 28 ? -3.352 23.891 4.617 1 95.62 28 PHE B C 1
ATOM 1699 O O . PHE B 1 28 ? -3.84 23.109 3.805 1 95.62 28 PHE B O 1
ATOM 1706 N N . GLN B 1 29 ? -3.617 25.125 4.641 1 92.81 29 GLN B N 1
ATOM 1707 C CA . GLN B 1 29 ? -4.484 25.703 3.615 1 92.81 29 GLN B CA 1
ATOM 1708 C C . GLN B 1 29 ? -3.912 25.469 2.219 1 92.81 29 GLN B C 1
ATOM 1710 O O . GLN B 1 29 ? -4.645 25.109 1.297 1 92.81 29 GLN B O 1
ATOM 1715 N N . GLN B 1 30 ? -2.639 25.672 2.02 1 94.12 30 GLN B N 1
ATOM 1716 C CA . GLN B 1 30 ? -1.989 25.422 0.735 1 94.12 30 GLN B CA 1
ATOM 1717 C C . GLN B 1 30 ? -2.059 23.953 0.352 1 94.12 30 GLN B C 1
ATOM 1719 O O . GLN B 1 30 ? -2.289 23.625 -0.812 1 94.12 30 GLN B O 1
ATOM 1724 N N . LEU B 1 31 ? -1.897 23.125 1.352 1 95.69 31 LEU B N 1
ATOM 1725 C CA . LEU B 1 31 ? -1.965 21.688 1.125 1 95.69 31 LEU B CA 1
ATOM 1726 C C . LEU B 1 31 ? -3.348 21.281 0.628 1 95.69 31 LEU B C 1
ATOM 1728 O O . LEU B 1 31 ? -3.469 20.594 -0.386 1 95.69 31 LEU B O 1
ATOM 1732 N N . ILE B 1 32 ? -4.328 21.75 1.313 1 94.81 32 ILE B N 1
ATOM 1733 C CA . ILE B 1 32 ? -5.699 21.391 0.975 1 94.81 32 ILE B CA 1
ATOM 1734 C C . ILE B 1 32 ? -6.043 21.906 -0.419 1 94.81 32 ILE B C 1
ATOM 1736 O O . ILE B 1 32 ? -6.695 21.219 -1.204 1 94.81 32 ILE B O 1
ATOM 1740 N N . ASN B 1 33 ? -5.59 23.078 -0.737 1 92.88 33 ASN B N 1
ATOM 1741 C CA . ASN B 1 33 ? -5.82 23.625 -2.068 1 92.88 33 ASN B CA 1
ATOM 1742 C C . ASN B 1 33 ? -5.148 22.781 -3.148 1 92.88 33 ASN B C 1
ATOM 1744 O O . ASN B 1 33 ? -5.742 22.516 -4.195 1 92.88 33 ASN B O 1
ATOM 1748 N N . ALA B 1 34 ? -3.932 22.438 -2.906 1 94.5 34 ALA B N 1
ATOM 1749 C CA . ALA B 1 34 ? -3.191 21.609 -3.863 1 94.5 34 ALA B CA 1
ATOM 1750 C C . ALA B 1 34 ? -3.855 20.25 -4.047 1 94.5 34 ALA B C 1
ATOM 1752 O O . ALA B 1 34 ? -3.986 19.766 -5.172 1 94.5 34 ALA B O 1
ATOM 1753 N N . VAL B 1 35 ? -4.293 19.672 -2.973 1 95.56 35 VAL B N 1
ATOM 1754 C CA . VAL B 1 35 ? -4.938 18.359 -3.004 1 95.56 35 VAL B CA 1
ATOM 1755 C C . VAL B 1 35 ? -6.277 18.453 -3.736 1 95.56 35 VAL B C 1
ATOM 1757 O O . VAL B 1 35 ? -6.602 17.609 -4.566 1 95.56 35 VAL B O 1
ATOM 1760 N N . ASP B 1 36 ? -6.98 19.484 -3.443 1 92.44 36 ASP B N 1
ATOM 1761 C CA . ASP B 1 36 ? -8.25 19.734 -4.129 1 92.44 36 ASP B CA 1
ATOM 1762 C C . ASP B 1 36 ? -8.039 19.859 -5.637 1 92.44 36 ASP B C 1
ATOM 1764 O O . ASP B 1 36 ? -8.82 19.328 -6.426 1 92.44 36 ASP B O 1
ATOM 1768 N N . TYR B 1 37 ? -7.074 20.578 -6.035 1 93.88 37 TYR B N 1
ATOM 1769 C CA . TYR B 1 37 ? -6.742 20.734 -7.445 1 93.88 37 TYR B CA 1
ATOM 1770 C C . TYR B 1 37 ? -6.484 19.375 -8.094 1 93.88 37 TYR B C 1
ATOM 1772 O O . TYR B 1 37 ? -7.02 19.078 -9.172 1 93.88 37 TYR B O 1
ATOM 1780 N N . CYS B 1 38 ? -5.645 18.578 -7.453 1 95.12 38 CYS B N 1
ATOM 1781 C CA . CYS B 1 38 ? -5.348 17.25 -7.969 1 95.12 38 CYS B CA 1
ATOM 1782 C C . CYS B 1 38 ? -6.621 16.406 -8.102 1 95.12 38 CYS B C 1
ATOM 1784 O O . CYS B 1 38 ? -6.859 15.797 -9.141 1 95.12 38 CYS B O 1
ATOM 1786 N N . HIS B 1 39 ? -7.484 16.438 -7.086 1 94.62 39 HIS B N 1
ATOM 1787 C CA . HIS B 1 39 ? -8.711 15.648 -7.086 1 94.62 39 HIS B CA 1
ATOM 1788 C C . HIS B 1 39 ? -9.656 16.094 -8.203 1 94.62 39 HIS B C 1
ATOM 1790 O O . HIS B 1 39 ? -10.312 15.258 -8.828 1 94.62 39 HIS B O 1
ATOM 1796 N N . SER B 1 40 ? -9.734 17.375 -8.422 1 93.25 40 SER B N 1
ATOM 1797 C CA . SER B 1 40 ? -10.602 17.906 -9.469 1 93.25 40 SER B CA 1
ATOM 1798 C C . SER B 1 40 ? -10.18 17.422 -10.844 1 93.25 40 SER B C 1
ATOM 1800 O O . SER B 1 40 ? -10.961 17.469 -11.797 1 93.25 40 SER B O 1
ATOM 1802 N N . ARG B 1 41 ? -8.984 16.938 -10.961 1 94.75 41 ARG B N 1
ATOM 1803 C CA . ARG B 1 41 ? -8.453 16.438 -12.227 1 94.75 41 ARG B CA 1
ATOM 1804 C C . ARG B 1 41 ? -8.352 14.914 -12.203 1 94.75 41 ARG B C 1
ATOM 1806 O O . ARG B 1 41 ? -7.742 14.32 -13.094 1 94.75 41 ARG B O 1
ATOM 1813 N N . GLY B 1 42 ? -8.844 14.359 -11.102 1 93.44 42 GLY B N 1
ATOM 1814 C CA . GLY B 1 42 ? -8.938 12.914 -11.023 1 93.44 42 GLY B CA 1
ATOM 1815 C C . GLY B 1 42 ? -7.652 12.258 -10.547 1 93.44 42 GLY B C 1
ATOM 1816 O O . GLY B 1 42 ? -7.391 11.094 -10.867 1 93.44 42 GLY B O 1
ATOM 1817 N N . VAL B 1 43 ? -6.781 13.008 -9.883 1 95.62 43 VAL B N 1
ATOM 1818 C CA . VAL B 1 43 ? -5.52 12.484 -9.383 1 95.62 43 VAL B CA 1
ATOM 1819 C C . VAL B 1 43 ? -5.582 12.336 -7.863 1 95.62 43 VAL B C 1
ATOM 1821 O O . VAL B 1 43 ? -5.852 13.305 -7.152 1 95.62 43 VAL B O 1
ATOM 1824 N N . TYR B 1 44 ? -5.348 11.164 -7.316 1 96.44 44 TYR B N 1
ATOM 1825 C CA . TYR B 1 44 ? -5.254 10.875 -5.887 1 96.44 44 TYR B CA 1
ATOM 1826 C C . TYR B 1 44 ? -3.82 10.539 -5.492 1 96.44 44 TYR B C 1
ATOM 1828 O O . TYR B 1 44 ? -3.191 9.672 -6.102 1 96.44 44 TYR B O 1
ATOM 1836 N N . HIS B 1 45 ? -3.24 11.18 -4.57 1 96.94 45 HIS B N 1
ATOM 1837 C CA . HIS B 1 45 ? -1.811 11.133 -4.289 1 96.94 45 HIS B CA 1
ATOM 1838 C C . HIS B 1 45 ? -1.417 9.805 -3.654 1 96.94 45 HIS B C 1
ATOM 1840 O O . HIS B 1 45 ? -0.46 9.164 -4.094 1 96.94 45 HIS B O 1
ATOM 1846 N N . ARG B 1 46 ? -2.092 9.422 -2.486 1 97 46 ARG B N 1
ATOM 1847 C CA . ARG B 1 46 ? -2.012 8.133 -1.8 1 97 46 ARG B CA 1
ATOM 1848 C C . ARG B 1 46 ? -0.729 8.031 -0.983 1 97 46 ARG B C 1
ATOM 1850 O O . ARG B 1 46 ? -0.434 6.973 -0.416 1 97 46 ARG B O 1
ATOM 1857 N N . ASP B 1 47 ? 0.032 9.062 -0.812 1 96.81 47 ASP B N 1
ATOM 1858 C CA . ASP B 1 47 ? 1.229 9.047 0.024 1 96.81 47 ASP B CA 1
ATOM 1859 C C . ASP B 1 47 ? 1.571 10.445 0.53 1 96.81 47 ASP B C 1
ATOM 1861 O O . ASP B 1 47 ? 2.73 10.859 0.484 1 96.81 47 ASP B O 1
ATOM 1865 N N . LEU B 1 48 ? 0.577 11.203 0.92 1 96.81 48 LEU B N 1
ATOM 1866 C CA . LEU B 1 48 ? 0.8 12.516 1.522 1 96.81 48 LEU B CA 1
ATOM 1867 C C . LEU B 1 48 ? 1.416 12.375 2.91 1 96.81 48 LEU B C 1
ATOM 1869 O O . LEU B 1 48 ? 0.9 11.633 3.752 1 96.81 48 LEU B O 1
ATOM 1873 N N . LYS B 1 49 ? 2.512 12.992 3.109 1 96.88 49 LYS B N 1
ATOM 1874 C CA . LYS B 1 49 ? 3.301 13.07 4.336 1 96.88 49 LYS B CA 1
ATOM 1875 C C . LYS B 1 49 ? 4.285 14.234 4.281 1 96.88 49 LYS B C 1
ATOM 1877 O O . LYS B 1 49 ? 4.566 14.766 3.205 1 96.88 49 LYS B O 1
ATOM 1882 N N . PRO B 1 50 ? 4.789 14.711 5.469 1 96.75 50 PRO B N 1
ATOM 1883 C CA . PRO B 1 50 ? 5.684 15.867 5.469 1 96.75 50 PRO B CA 1
ATOM 1884 C C . PRO B 1 50 ? 6.891 15.68 4.555 1 96.75 50 PRO B C 1
ATOM 1886 O O . PRO B 1 50 ? 7.348 16.641 3.924 1 96.75 50 PRO B O 1
ATOM 1889 N N . GLU B 1 51 ? 7.367 14.461 4.395 1 94.06 51 GLU B N 1
ATOM 1890 C CA . GLU B 1 51 ? 8.531 14.164 3.568 1 94.06 51 GLU B CA 1
ATOM 1891 C C . GLU B 1 51 ? 8.258 14.477 2.1 1 94.06 51 GLU B C 1
ATOM 1893 O O . GLU B 1 51 ? 9.195 14.672 1.316 1 94.06 51 GLU B O 1
ATOM 1898 N N . ASN B 1 52 ? 6.98 14.523 1.721 1 95.06 52 ASN B N 1
ATOM 1899 C CA . ASN B 1 52 ? 6.598 14.758 0.333 1 95.06 52 ASN B CA 1
ATOM 1900 C C . ASN B 1 52 ? 6.07 16.172 0.134 1 95.06 52 ASN B C 1
ATOM 1902 O O . ASN B 1 52 ? 5.355 16.453 -0.833 1 95.06 52 ASN B O 1
ATOM 1906 N N . LEU B 1 53 ? 6.34 17.078 1.122 1 96.69 53 LEU B N 1
ATOM 1907 C CA . LEU B 1 53 ? 5.957 18.484 1.06 1 96.69 53 LEU B CA 1
ATOM 1908 C C . LEU B 1 53 ? 7.188 19.391 1.043 1 96.69 53 LEU B C 1
ATOM 1910 O O . LEU B 1 53 ? 7.895 19.5 2.045 1 96.69 53 LEU B O 1
ATOM 1914 N N . LEU B 1 54 ? 7.367 20.047 -0.115 1 95.25 54 LEU B N 1
ATOM 1915 C CA . LEU B 1 54 ? 8.5 20.938 -0.313 1 95.25 54 LEU B CA 1
ATOM 1916 C C . LEU B 1 54 ? 8.07 22.391 -0.198 1 95.25 54 LEU B C 1
ATOM 1918 O O . LEU B 1 54 ? 6.875 22.703 -0.233 1 95.25 54 LEU B O 1
ATOM 1922 N N . LEU B 1 55 ? 9.008 23.188 0.125 1 93.62 55 LEU B N 1
ATOM 1923 C CA . LEU B 1 55 ? 8.797 24.625 0.078 1 93.62 55 LEU B CA 1
ATOM 1924 C C . LEU B 1 55 ? 9.578 25.25 -1.071 1 93.62 55 LEU B C 1
ATOM 1926 O O . LEU B 1 55 ? 10.758 24.938 -1.271 1 93.62 55 LEU B O 1
ATOM 1930 N N . ASP B 1 56 ? 8.906 26.125 -1.847 1 92.62 56 ASP B N 1
ATOM 1931 C CA . ASP B 1 56 ? 9.617 26.812 -2.92 1 92.62 56 ASP B CA 1
ATOM 1932 C C . ASP B 1 56 ? 10.391 28.016 -2.385 1 92.62 56 ASP B C 1
ATOM 1934 O O . ASP B 1 56 ? 10.469 28.219 -1.171 1 92.62 56 ASP B O 1
ATOM 1938 N N . ALA B 1 57 ? 11.023 28.766 -3.299 1 91.19 57 ALA B N 1
ATOM 1939 C CA . ALA B 1 57 ? 11.906 29.875 -2.932 1 91.19 57 ALA B CA 1
ATOM 1940 C C . ALA B 1 57 ? 11.141 30.969 -2.184 1 91.19 57 ALA B C 1
ATOM 1942 O O . ALA B 1 57 ? 11.742 31.766 -1.461 1 91.19 57 ALA B O 1
ATOM 1943 N N . TYR B 1 58 ? 9.805 31.047 -2.322 1 92.19 58 TYR B N 1
ATOM 1944 C CA . TYR B 1 58 ? 8.977 32.062 -1.694 1 92.19 58 TYR B CA 1
ATOM 1945 C C . TYR B 1 58 ? 8.32 31.531 -0.429 1 92.19 58 TYR B C 1
ATOM 1947 O O . TYR B 1 58 ? 7.512 32.219 0.197 1 92.19 58 TYR B O 1
ATOM 1955 N N . GLY B 1 59 ? 8.555 30.234 -0.087 1 91.31 59 GLY B N 1
ATOM 1956 C CA . GLY B 1 59 ? 8.023 29.641 1.131 1 91.31 59 GLY B CA 1
ATOM 1957 C C . GLY B 1 59 ? 6.66 29.016 0.94 1 91.31 59 GLY B C 1
ATOM 1958 O O . GLY B 1 59 ? 5.977 28.688 1.915 1 91.31 59 GLY B O 1
ATOM 1959 N N . ASN B 1 60 ? 6.309 28.875 -0.313 1 94 60 ASN B N 1
ATOM 1960 C CA . ASN B 1 60 ? 5.027 28.234 -0.583 1 94 60 ASN B CA 1
ATOM 1961 C C . ASN B 1 60 ? 5.164 26.719 -0.622 1 94 60 ASN B C 1
ATOM 1963 O O . ASN B 1 60 ? 6.156 26.188 -1.127 1 94 60 ASN B O 1
ATOM 1967 N N . LEU B 1 61 ? 4.141 26.062 -0.17 1 95.5 61 LEU B N 1
ATOM 1968 C CA . LEU B 1 61 ? 4.125 24.594 -0.092 1 95.5 61 LEU B CA 1
ATOM 1969 C C . LEU B 1 61 ? 3.842 23.984 -1.458 1 95.5 61 LEU B C 1
ATOM 1971 O O . LEU B 1 61 ? 2.955 24.453 -2.182 1 95.5 61 LEU B O 1
ATOM 1975 N N . LYS B 1 62 ? 4.688 22.969 -1.879 1 96.56 62 LYS B N 1
ATOM 1976 C CA . LYS B 1 62 ? 4.504 22.172 -3.086 1 96.56 62 LYS B CA 1
ATOM 1977 C C . LYS B 1 62 ? 4.426 20.672 -2.752 1 96.56 62 LYS B C 1
ATOM 1979 O O . LYS B 1 62 ? 5.266 20.156 -2.014 1 96.56 62 LYS B O 1
ATOM 1984 N N . VAL B 1 63 ? 3.377 20.109 -3.238 1 96.38 63 VAL B N 1
ATOM 1985 C CA . VAL B 1 63 ? 3.252 18.656 -3.08 1 96.38 63 VAL B CA 1
ATOM 1986 C C . VAL B 1 63 ? 4.156 17.953 -4.082 1 96.38 63 VAL B C 1
ATOM 1988 O O . VAL B 1 63 ? 4.199 18.312 -5.258 1 96.38 63 VAL B O 1
ATOM 1991 N N . SER B 1 64 ? 4.91 17.016 -3.615 1 94.44 64 SER B N 1
ATOM 1992 C CA . SER B 1 64 ? 5.828 16.266 -4.477 1 94.44 64 SER B CA 1
ATOM 1993 C C . SER B 1 64 ? 5.605 14.766 -4.352 1 94.44 64 SER B C 1
ATOM 1995 O O . SER B 1 64 ? 4.684 14.328 -3.662 1 94.44 64 SER B O 1
ATOM 1997 N N . ASP B 1 65 ? 6.363 14.008 -5.094 1 89.81 65 ASP B N 1
ATOM 1998 C CA . ASP B 1 65 ? 6.383 12.547 -5.078 1 89.81 65 ASP B CA 1
ATOM 1999 C C . ASP B 1 65 ? 5 11.977 -5.387 1 89.81 65 ASP B C 1
ATOM 2001 O O . ASP B 1 65 ? 4.285 11.547 -4.477 1 89.81 65 ASP B O 1
ATOM 2005 N N . PHE B 1 66 ? 4.676 11.812 -6.594 1 92.19 66 PHE B N 1
ATOM 2006 C CA . PHE B 1 66 ? 3.426 11.234 -7.062 1 92.19 66 PHE B CA 1
ATOM 2007 C C . PHE B 1 66 ? 3.629 9.781 -7.484 1 92.19 66 PHE B C 1
ATOM 2009 O O . PHE B 1 66 ? 2.895 9.266 -8.336 1 92.19 66 PHE B O 1
ATOM 2016 N N . GLY B 1 67 ? 4.574 9.18 -6.926 1 88.25 67 GLY B N 1
ATOM 2017 C CA . GLY B 1 67 ? 4.945 7.824 -7.285 1 88.25 67 GLY B CA 1
ATOM 2018 C C . GLY B 1 67 ? 3.838 6.816 -7.039 1 88.25 67 GLY B C 1
ATOM 2019 O O . GLY B 1 67 ? 3.748 5.805 -7.734 1 88.25 67 GLY B O 1
ATOM 2020 N N . LEU B 1 68 ? 2.98 7.016 -6.094 1 92.31 68 LEU B N 1
ATOM 2021 C CA . LEU B 1 68 ? 1.909 6.086 -5.742 1 92.31 68 LEU B CA 1
ATOM 2022 C C . LEU B 1 68 ? 0.559 6.613 -6.219 1 92.31 68 LEU B C 1
ATOM 2024 O O . LEU B 1 68 ? -0.477 5.992 -5.961 1 92.31 68 LEU B O 1
ATOM 2028 N N . SER B 1 69 ? 0.582 7.691 -6.906 1 94.19 69 SER B N 1
ATOM 2029 C CA . SER B 1 69 ? -0.675 8.328 -7.285 1 94.19 69 SER B CA 1
ATOM 2030 C C . SER B 1 69 ? -1.505 7.418 -8.188 1 94.19 69 SER B C 1
ATOM 2032 O O . SER B 1 69 ? -0.966 6.52 -8.828 1 94.19 69 SER B O 1
ATOM 2034 N N . ALA B 1 70 ? -2.771 7.633 -8.094 1 92 70 ALA B N 1
ATOM 2035 C CA . ALA B 1 70 ? -3.729 6.941 -8.945 1 92 70 ALA B CA 1
ATOM 2036 C C . ALA B 1 70 ? -4.602 7.934 -9.711 1 92 70 ALA B C 1
ATOM 2038 O O . ALA B 1 70 ? -4.863 9.039 -9.227 1 92 70 ALA B O 1
ATOM 2039 N N . LEU B 1 71 ? -4.941 7.496 -10.859 1 87.19 71 LEU B N 1
ATOM 2040 C CA . LEU B 1 71 ? -5.867 8.281 -11.672 1 87.19 71 LEU B CA 1
ATOM 2041 C C . LEU B 1 71 ? -7.293 7.758 -11.523 1 87.19 71 LEU B C 1
ATOM 2043 O O . LEU B 1 71 ? -7.5 6.582 -11.219 1 87.19 71 LEU B O 1
ATOM 2047 N N . SER B 1 72 ? -8.195 8.594 -11.766 1 84.62 72 SER B N 1
ATOM 2048 C CA . SER B 1 72 ? -9.609 8.25 -11.641 1 84.62 72 SER B CA 1
ATOM 2049 C C . SER B 1 72 ? -9.969 7.074 -12.539 1 84.62 72 SER B C 1
ATOM 2051 O O . SER B 1 72 ? -10.898 6.316 -12.242 1 84.62 72 SER B O 1
ATOM 2053 N N . GLN B 1 73 ? -9.211 6.887 -13.602 1 79.88 73 GLN B N 1
ATOM 2054 C CA . GLN B 1 73 ? -9.453 5.785 -14.523 1 79.88 73 GLN B CA 1
ATOM 2055 C C . GLN B 1 73 ? -9.094 4.445 -13.891 1 79.88 73 GLN B C 1
ATOM 2057 O O . GLN B 1 73 ? -9.508 3.391 -14.367 1 79.88 73 GLN B O 1
ATOM 2062 N N . GLN B 1 74 ? -8.305 4.496 -12.805 1 82.69 74 GLN B N 1
ATOM 2063 C CA . GLN B 1 74 ? -7.879 3.273 -12.141 1 82.69 74 GLN B CA 1
ATOM 2064 C C . GLN B 1 74 ? -8.891 2.842 -11.086 1 82.69 74 GLN B C 1
ATOM 2066 O O . GLN B 1 74 ? -8.742 1.783 -10.469 1 82.69 74 GLN B O 1
ATOM 2071 N N . VAL B 1 75 ? -9.906 3.654 -10.945 1 84.31 75 VAL B N 1
ATOM 2072 C CA . VAL B 1 75 ? -11.008 3.299 -10.062 1 84.31 75 VAL B CA 1
ATOM 2073 C C . VAL B 1 75 ? -11.859 2.205 -10.703 1 84.31 75 VAL B C 1
ATOM 2075 O O . VAL B 1 75 ? -12.125 2.242 -11.906 1 84.31 75 VAL B O 1
ATOM 2078 N N . ARG B 1 76 ? -12.188 1.243 -9.953 1 86.44 76 ARG B N 1
ATOM 2079 C CA . ARG B 1 76 ? -12.977 0.127 -10.469 1 86.44 76 ARG B CA 1
ATOM 2080 C C . ARG B 1 76 ? -14.438 0.52 -10.641 1 86.44 76 ARG B C 1
ATOM 2082 O O . ARG B 1 76 ? -14.805 1.681 -10.438 1 86.44 76 ARG B O 1
ATOM 2089 N N . ASP B 1 77 ? -15.234 -0.39 -11.07 1 84.94 77 ASP B N 1
ATOM 2090 C CA . ASP B 1 77 ? -16.641 -0.142 -11.398 1 84.94 77 ASP B CA 1
ATOM 2091 C C . ASP B 1 77 ? -17.391 0.371 -10.172 1 84.94 77 ASP B C 1
ATOM 2093 O O . ASP B 1 77 ? -18.359 1.127 -10.312 1 84.94 77 ASP B O 1
ATOM 2097 N N . ASP B 1 78 ? -16.953 0.02 -9.062 1 89.06 78 ASP B N 1
ATOM 2098 C CA . ASP B 1 78 ? -17.641 0.436 -7.836 1 89.06 78 ASP B CA 1
ATOM 2099 C C . ASP B 1 78 ? -17.25 1.865 -7.457 1 89.06 78 ASP B C 1
ATOM 2101 O O . ASP B 1 78 ? -17.734 2.393 -6.449 1 89.06 78 ASP B O 1
ATOM 2105 N N . GLY B 1 79 ? -16.359 2.494 -8.234 1 90 79 GLY B N 1
ATOM 2106 C CA . GLY B 1 79 ? -15.953 3.865 -7.984 1 90 79 GLY B CA 1
ATOM 2107 C C . GLY B 1 79 ? -14.844 3.977 -6.953 1 90 79 GLY B C 1
ATOM 2108 O O . GLY B 1 79 ? -14.531 5.074 -6.484 1 90 79 GLY B O 1
ATOM 2109 N N . LEU B 1 80 ? -14.227 2.77 -6.629 1 92.69 80 LEU B N 1
ATOM 2110 C CA . LEU B 1 80 ? -13.258 2.754 -5.535 1 92.69 80 LEU B CA 1
ATOM 2111 C C . LEU B 1 80 ? -11.906 2.23 -6.012 1 92.69 80 LEU B C 1
ATOM 2113 O O . LEU B 1 80 ? -11.82 1.572 -7.051 1 92.69 80 LEU B O 1
ATOM 2117 N N . LEU B 1 81 ? -10.875 2.648 -5.312 1 91.88 81 LEU B N 1
ATOM 2118 C CA . LEU B 1 81 ? -9.547 2.064 -5.461 1 91.88 81 LEU B CA 1
ATOM 2119 C C . LEU B 1 81 ? -9.406 0.808 -4.609 1 91.88 81 LEU B C 1
ATOM 2121 O O . LEU B 1 81 ? -9.992 0.717 -3.527 1 91.88 81 LEU B O 1
ATOM 2125 N N . HIS B 1 82 ? -8.555 -0.149 -5.078 1 87.75 82 HIS B N 1
ATOM 2126 C CA . HIS B 1 82 ? -8.523 -1.425 -4.371 1 87.75 82 HIS B CA 1
ATOM 2127 C C . HIS B 1 82 ? -7.094 -1.852 -4.062 1 87.75 82 HIS B C 1
ATOM 2129 O O . HIS B 1 82 ? -6.871 -2.902 -3.455 1 87.75 82 HIS B O 1
ATOM 2135 N N . THR B 1 83 ? -6.148 -1.114 -4.422 1 88.81 83 THR B N 1
ATOM 2136 C CA . THR B 1 83 ? -4.766 -1.379 -4.047 1 88.81 83 THR B CA 1
ATOM 2137 C C . THR B 1 83 ? -4.367 -0.556 -2.826 1 88.81 83 THR B C 1
ATOM 2139 O O . THR B 1 83 ? -4.613 0.652 -2.777 1 88.81 83 THR B O 1
ATOM 2142 N N . THR B 1 84 ? -3.861 -1.255 -1.856 1 90.81 84 THR B N 1
ATOM 2143 C CA . THR B 1 84 ? -3.395 -0.572 -0.655 1 90.81 84 THR B CA 1
ATOM 2144 C C . THR B 1 84 ? -1.991 -0.012 -0.863 1 90.81 84 THR B C 1
ATOM 2146 O O . THR B 1 84 ? -1.099 -0.719 -1.337 1 90.81 84 THR B O 1
ATOM 2149 N N . CYS B 1 85 ? -1.89 1.293 -0.453 1 93.12 85 CYS B N 1
ATOM 2150 C CA . CYS B 1 85 ? -0.537 1.835 -0.506 1 93.12 85 CYS B CA 1
ATOM 2151 C C . CYS B 1 85 ? -0.407 3.064 0.385 1 93.12 85 CYS B C 1
ATOM 2153 O O . CYS B 1 85 ? -1.411 3.623 0.832 1 93.12 85 CYS B O 1
ATOM 2155 N N . GLY B 1 86 ? 0.853 3.416 0.679 1 93.69 86 GLY B N 1
ATOM 2156 C CA . GLY B 1 86 ? 1.188 4.609 1.438 1 93.69 86 GLY B CA 1
ATOM 2157 C C . GLY B 1 86 ? 2.125 4.332 2.6 1 93.69 86 GLY B C 1
ATOM 2158 O O . GLY B 1 86 ? 2.541 3.193 2.811 1 93.69 86 GLY B O 1
ATOM 2159 N N . THR B 1 87 ? 2.51 5.41 3.23 1 94.62 87 THR B N 1
ATOM 2160 C CA . THR B 1 87 ? 3.254 5.293 4.48 1 94.62 87 THR B CA 1
ATOM 2161 C C . THR B 1 87 ? 2.318 4.953 5.637 1 94.62 87 THR B C 1
ATOM 2163 O O . THR B 1 87 ? 1.359 5.684 5.902 1 94.62 87 THR B O 1
ATOM 2166 N N . PRO B 1 88 ? 2.58 3.934 6.371 1 94.44 88 PRO B N 1
ATOM 2167 C CA . PRO B 1 88 ? 1.62 3.32 7.289 1 94.44 88 PRO B CA 1
ATOM 2168 C C . PRO B 1 88 ? 1.023 4.32 8.273 1 94.44 88 PRO B C 1
ATOM 2170 O O . PRO B 1 88 ? -0.191 4.336 8.492 1 94.44 88 PRO B O 1
ATOM 2173 N N . ASN B 1 89 ? 1.787 5.285 8.734 1 96.75 89 ASN B N 1
ATOM 2174 C CA . ASN B 1 89 ? 1.336 6.195 9.781 1 96.75 89 ASN B CA 1
ATOM 2175 C C . ASN B 1 89 ? 0.296 7.184 9.258 1 96.75 89 ASN B C 1
ATOM 2177 O O . ASN B 1 89 ? -0.401 7.832 10.039 1 96.75 89 ASN B O 1
ATOM 2181 N N . TYR B 1 90 ? 0.212 7.277 7.984 1 97.38 90 TYR B N 1
ATOM 2182 C CA . TYR B 1 90 ? -0.614 8.32 7.391 1 97.38 90 TYR B CA 1
ATOM 2183 C C . TYR B 1 90 ? -1.802 7.719 6.645 1 97.38 90 TYR B C 1
ATOM 2185 O O . TYR B 1 90 ? -2.629 8.445 6.094 1 97.38 90 TYR B O 1
ATOM 2193 N N . VAL B 1 91 ? -1.919 6.418 6.645 1 96.5 91 VAL B N 1
ATOM 2194 C CA . VAL B 1 91 ? -2.918 5.719 5.84 1 96.5 91 VAL B CA 1
ATOM 2195 C C . VAL B 1 91 ? -4.285 5.828 6.508 1 96.5 91 VAL B C 1
ATOM 2197 O O . VAL B 1 91 ? -4.402 5.691 7.727 1 96.5 91 VAL B O 1
ATOM 2200 N N . ALA B 1 92 ? -5.309 6.016 5.719 1 96.88 92 ALA B N 1
ATOM 2201 C CA . ALA B 1 92 ? -6.68 6.137 6.207 1 96.88 92 ALA B CA 1
ATOM 2202 C C . ALA B 1 92 ? -7.238 4.773 6.609 1 96.88 92 ALA B C 1
ATOM 2204 O O . ALA B 1 92 ? -6.875 3.75 6.027 1 96.88 92 ALA B O 1
ATOM 2205 N N . PRO B 1 93 ? -8.211 4.758 7.59 1 96.5 93 PRO B N 1
ATOM 2206 C CA . PRO B 1 93 ? -8.836 3.51 8.031 1 96.5 93 PRO B CA 1
ATOM 2207 C C . PRO B 1 93 ? -9.477 2.732 6.883 1 96.5 93 PRO B C 1
ATOM 2209 O O . PRO B 1 93 ? -9.367 1.506 6.828 1 96.5 93 PRO B O 1
ATOM 2212 N N . GLU B 1 94 ? -10.078 3.414 5.926 1 95.31 94 GLU B N 1
ATOM 2213 C CA . GLU B 1 94 ? -10.805 2.736 4.859 1 95.31 94 GLU B CA 1
ATOM 2214 C C . GLU B 1 94 ? -9.859 2.02 3.904 1 95.31 94 GLU B C 1
ATOM 2216 O O . GLU B 1 94 ? -10.258 1.083 3.209 1 95.31 94 GLU B O 1
ATOM 2221 N N . VAL B 1 95 ? -8.633 2.518 3.773 1 94.31 95 VAL B N 1
ATOM 2222 C CA . VAL B 1 95 ? -7.641 1.85 2.939 1 94.31 95 VAL B CA 1
ATOM 2223 C C . VAL B 1 95 ? -7.301 0.486 3.533 1 94.31 95 VAL B C 1
ATOM 2225 O O . VAL B 1 95 ? -6.93 -0.44 2.809 1 94.31 95 VAL B O 1
ATOM 2228 N N . LEU B 1 96 ? -7.527 0.322 4.828 1 91.38 96 LEU B N 1
ATOM 2229 C CA . LEU B 1 96 ? -7.156 -0.882 5.562 1 91.38 96 LEU B CA 1
ATOM 2230 C C . LEU B 1 96 ? -8.305 -1.886 5.578 1 91.38 96 LEU B C 1
ATOM 2232 O O . LEU B 1 96 ? -8.164 -2.99 6.109 1 91.38 96 LEU B O 1
ATOM 2236 N N . ASN B 1 97 ? -9.516 -1.646 5.082 1 84.88 97 ASN B N 1
ATOM 2237 C CA . ASN B 1 97 ? -10.688 -2.512 5.191 1 84.88 97 ASN B CA 1
ATOM 2238 C C . ASN B 1 97 ? -10.859 -3.377 3.947 1 84.88 97 ASN B C 1
ATOM 2240 O O . ASN B 1 97 ? -11.75 -4.223 3.893 1 84.88 97 ASN B O 1
ATOM 2244 N N . ASP B 1 98 ? -10.008 -3.582 3.049 1 74.38 98 ASP B N 1
ATOM 2245 C CA . ASP B 1 98 ? -9.977 -4.422 1.855 1 74.38 98 ASP B CA 1
ATOM 2246 C C . ASP B 1 98 ? -11.289 -4.328 1.079 1 74.38 98 ASP B C 1
ATOM 2248 O O . ASP B 1 98 ? -11.719 -5.297 0.454 1 74.38 98 ASP B O 1
ATOM 2252 N N . ARG B 1 99 ? -12.156 -3.396 1.093 1 84.12 99 ARG B N 1
ATOM 2253 C CA . ARG B 1 99 ? -13.414 -3.225 0.379 1 84.12 99 ARG B CA 1
ATOM 2254 C C . ARG B 1 99 ? -13.328 -2.084 -0.627 1 84.12 99 ARG B C 1
ATOM 2256 O O . ARG B 1 99 ? -14.344 -1.623 -1.146 1 84.12 99 ARG B O 1
ATOM 2263 N N . GLY B 1 100 ? -12.219 -1.714 -0.786 1 90.31 100 GLY B N 1
ATOM 2264 C CA . GLY B 1 100 ? -12.055 -0.528 -1.611 1 90.31 100 GLY B CA 1
ATOM 2265 C C . GLY B 1 100 ? -12.141 0.764 -0.821 1 90.31 100 GLY B C 1
ATOM 2266 O O . GLY B 1 100 ? -12.562 0.765 0.335 1 90.31 100 GLY B O 1
ATOM 2267 N N . TYR B 1 101 ? -11.68 1.825 -1.434 1 93.62 101 TYR B N 1
ATOM 2268 C CA . TYR B 1 101 ? -11.695 3.113 -0.747 1 93.62 101 TYR B CA 1
ATOM 2269 C C . TYR B 1 101 ? -11.75 4.262 -1.746 1 93.62 101 TYR B C 1
ATOM 2271 O O . TYR B 1 101 ? -11.344 4.109 -2.9 1 93.62 101 TYR B O 1
ATOM 2279 N N . ASP B 1 102 ? -12.289 5.418 -1.307 1 94.25 102 ASP B N 1
ATOM 2280 C CA . ASP B 1 102 ? -12.273 6.668 -2.059 1 94.25 102 ASP B CA 1
ATOM 2281 C C . ASP B 1 102 ? -10.938 7.391 -1.898 1 94.25 102 ASP B C 1
ATOM 2283 O O . ASP B 1 102 ? -10.555 7.746 -0.783 1 94.25 102 ASP B O 1
ATOM 2287 N N . GLY B 1 103 ? -10.25 7.629 -3.023 1 95.06 103 GLY B N 1
ATOM 2288 C CA . GLY B 1 103 ? -8.938 8.25 -2.979 1 95.06 103 GLY B CA 1
ATOM 2289 C C . GLY B 1 103 ? -8.953 9.641 -2.367 1 95.06 103 GLY B C 1
ATOM 2290 O O . GLY B 1 103 ? -7.984 10.062 -1.737 1 95.06 103 GLY B O 1
ATOM 2291 N N . ALA B 1 104 ? -10.07 10.359 -2.539 1 94.38 104 ALA B N 1
ATOM 2292 C CA . ALA B 1 104 ? -10.172 11.727 -2.035 1 94.38 104 ALA B CA 1
ATOM 2293 C C . ALA B 1 104 ? -10.227 11.75 -0.511 1 94.38 104 ALA B C 1
ATOM 2295 O O . ALA B 1 104 ? -9.508 12.516 0.132 1 94.38 104 ALA B O 1
ATOM 2296 N N . THR B 1 105 ? -11.031 10.883 0.04 1 94.81 105 THR B N 1
ATOM 2297 C CA . THR B 1 105 ? -11.141 10.867 1.494 1 94.81 105 THR B CA 1
ATOM 2298 C C . THR B 1 105 ? -9.875 10.297 2.129 1 94.81 105 THR B C 1
ATOM 2300 O O . THR B 1 105 ? -9.484 10.719 3.219 1 94.81 105 THR B O 1
ATOM 2303 N N . ALA B 1 106 ? -9.258 9.336 1.473 1 95.75 106 ALA B N 1
ATOM 2304 C CA . ALA B 1 106 ? -8 8.797 1.976 1 95.75 106 ALA B CA 1
ATOM 2305 C C . ALA B 1 106 ? -6.922 9.867 2.039 1 95.75 106 ALA B C 1
ATOM 2307 O O . ALA B 1 106 ? -6.207 9.984 3.039 1 95.75 106 ALA B O 1
ATOM 2308 N N . ASP B 1 107 ? -6.82 10.688 0.962 1 96.75 107 ASP B N 1
ATOM 2309 C CA . ASP B 1 107 ? -5.867 11.797 0.942 1 96.75 107 ASP B CA 1
ATOM 2310 C C . ASP B 1 107 ? -6.184 12.812 2.039 1 96.75 107 ASP B C 1
ATOM 2312 O O . ASP B 1 107 ? -5.277 13.352 2.674 1 96.75 107 ASP B O 1
ATOM 2316 N N . LEU B 1 108 ? -7.438 13.078 2.258 1 95.94 108 LEU B N 1
ATOM 2317 C CA . LEU B 1 108 ? -7.832 14.047 3.271 1 95.94 108 LEU B CA 1
ATOM 2318 C C . LEU B 1 108 ? -7.441 13.57 4.668 1 95.94 108 LEU B C 1
ATOM 2320 O O . LEU B 1 108 ? -6.996 14.359 5.496 1 95.94 108 LEU B O 1
ATOM 2324 N N . TRP B 1 109 ? -7.609 12.328 4.906 1 96.56 109 TRP B N 1
ATOM 2325 C CA . TRP B 1 109 ? -7.141 11.758 6.164 1 96.56 109 TRP B CA 1
ATOM 2326 C C . TRP B 1 109 ? -5.656 12.055 6.371 1 96.56 109 TRP B C 1
ATOM 2328 O O . TRP B 1 109 ? -5.258 12.547 7.43 1 96.56 109 TRP B O 1
ATOM 2338 N N . SER B 1 110 ? -4.855 11.758 5.348 1 97.56 110 SER B N 1
ATOM 2339 C CA . SER B 1 110 ? -3.422 12.023 5.445 1 97.56 110 SER B CA 1
ATOM 2340 C C . SER B 1 110 ? -3.15 13.492 5.738 1 97.56 110 SER B C 1
ATOM 2342 O O . SER B 1 110 ? -2.236 13.82 6.496 1 97.56 110 SER B O 1
ATOM 2344 N N . CYS B 1 111 ? -3.941 14.352 5.145 1 96.81 111 CYS B N 1
ATOM 2345 C CA . CYS B 1 111 ? -3.807 15.773 5.434 1 96.81 111 CYS B CA 1
ATOM 2346 C C . CYS B 1 111 ? -4.07 16.062 6.906 1 96.81 111 CYS B C 1
ATOM 2348 O O . CYS B 1 111 ? -3.385 16.891 7.516 1 96.81 111 CYS B O 1
ATOM 2350 N N . GLY B 1 112 ? -5.082 15.406 7.473 1 96.75 112 GLY B N 1
ATOM 2351 C CA . GLY B 1 112 ? -5.359 15.562 8.891 1 96.75 112 GLY B CA 1
ATOM 2352 C C . GLY B 1 112 ? -4.203 15.133 9.773 1 96.75 112 GLY B C 1
ATOM 2353 O O . GLY B 1 112 ? -3.879 15.805 10.758 1 96.75 112 GLY B O 1
ATOM 2354 N N . VAL B 1 113 ? -3.6 14.023 9.391 1 98.19 113 VAL B N 1
ATOM 2355 C CA . VAL B 1 113 ? -2.434 13.555 10.125 1 98.19 113 VAL B CA 1
ATOM 2356 C C . VAL B 1 113 ? -1.307 14.578 10.023 1 98.19 113 VAL B C 1
ATOM 2358 O O . VAL B 1 113 ? -0.645 14.883 11.023 1 98.19 113 VAL B O 1
ATOM 2361 N N . ILE B 1 114 ? -1.1 15.117 8.859 1 97.75 114 ILE B N 1
ATOM 2362 C CA . ILE B 1 114 ? -0.063 16.125 8.648 1 97.75 114 ILE B CA 1
ATOM 2363 C C . ILE B 1 114 ? -0.338 17.344 9.523 1 97.75 114 ILE B C 1
ATOM 2365 O O . ILE B 1 114 ? 0.569 17.859 10.172 1 97.75 114 ILE B O 1
ATOM 2369 N N . LEU B 1 115 ? -1.592 17.812 9.555 1 96.69 115 LEU B N 1
ATOM 2370 C CA . LEU B 1 115 ? -1.941 18.953 10.391 1 96.69 115 LEU B CA 1
ATOM 2371 C C . LEU B 1 115 ? -1.599 18.672 11.852 1 96.69 115 LEU B C 1
ATOM 2373 O O . LEU B 1 115 ? -1.012 19.516 12.531 1 96.69 115 LEU B O 1
ATOM 2377 N N . PHE B 1 116 ? -1.986 17.5 12.328 1 97.94 116 PHE B N 1
ATOM 2378 C CA . PHE B 1 116 ? -1.649 17.109 13.688 1 97.94 116 PHE B CA 1
ATOM 2379 C C . PHE B 1 116 ? -0.146 17.188 13.922 1 97.94 116 PHE B C 1
ATOM 2381 O O . PHE B 1 116 ? 0.302 17.766 14.914 1 97.94 116 PHE B O 1
ATOM 2388 N N . VAL B 1 117 ? 0.625 16.672 13.023 1 98.06 117 VAL B N 1
ATOM 2389 C CA . VAL B 1 117 ? 2.078 16.641 13.156 1 98.06 117 VAL B CA 1
ATOM 2390 C C . VAL B 1 117 ? 2.633 18.062 13.188 1 98.06 117 VAL B C 1
ATOM 2392 O O . VAL B 1 117 ? 3.516 18.375 13.992 1 98.06 117 VAL B O 1
ATOM 2395 N N . LEU B 1 118 ? 2.119 18.922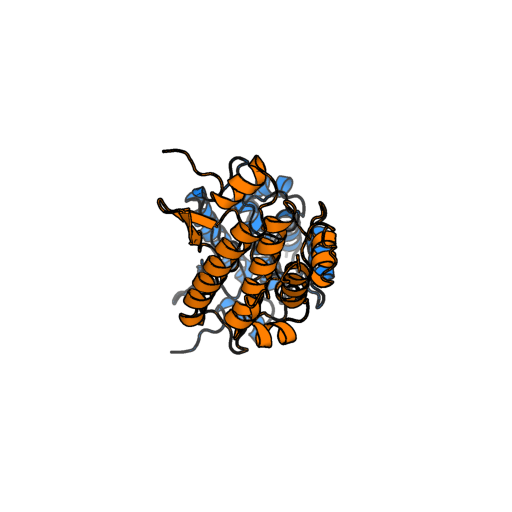 12.289 1 97.31 118 LEU B N 1
ATOM 2396 C CA . LEU B 1 118 ? 2.588 20.312 12.266 1 97.31 118 LEU B CA 1
ATOM 2397 C C . LEU B 1 118 ? 2.357 20.984 13.617 1 97.31 118 LEU B C 1
ATOM 2399 O O . LEU B 1 118 ? 3.211 21.734 14.094 1 97.31 118 LEU B O 1
ATOM 2403 N N . LEU B 1 119 ? 1.261 20.672 14.234 1 97.25 119 LEU B N 1
ATOM 2404 C CA . LEU B 1 119 ? 0.837 21.375 15.438 1 97.25 119 LEU B CA 1
ATOM 2405 C C . LEU B 1 119 ? 1.404 20.719 16.688 1 97.25 119 LEU B C 1
ATOM 2407 O O . LEU B 1 119 ? 1.642 21.375 17.703 1 97.25 119 LEU B O 1
ATOM 2411 N N . ALA B 1 120 ? 1.63 19.391 16.625 1 97.62 120 ALA B N 1
ATOM 2412 C CA . ALA B 1 120 ? 2.021 18.641 17.812 1 97.62 120 ALA B CA 1
ATOM 2413 C C . ALA B 1 120 ? 3.518 18.344 17.797 1 97.62 120 ALA B C 1
ATOM 2415 O O . ALA B 1 120 ? 4.125 18.156 18.859 1 97.62 120 ALA B O 1
ATOM 2416 N N . GLY B 1 121 ? 4.086 18.188 16.594 1 97.19 121 GLY B N 1
ATOM 2417 C CA . GLY B 1 121 ? 5.496 17.844 16.469 1 97.19 121 GLY B CA 1
ATOM 2418 C C . GLY B 1 121 ? 5.75 16.359 16.516 1 97.19 121 GLY B C 1
ATOM 2419 O O . GLY B 1 121 ? 6.902 15.914 16.5 1 97.19 121 GLY B O 1
ATOM 2420 N N . TYR B 1 122 ? 4.73 15.547 16.609 1 96.94 122 TYR B N 1
ATOM 2421 C CA . TYR B 1 122 ? 4.816 14.094 16.609 1 96.94 122 TYR B CA 1
ATOM 2422 C C . TYR B 1 122 ? 3.57 13.477 15.977 1 96.94 122 TYR B C 1
ATOM 2424 O O . TYR B 1 122 ? 2.574 14.164 15.75 1 96.94 122 TYR B O 1
ATOM 2432 N N . LEU B 1 123 ? 3.617 12.156 15.68 1 97.94 123 LEU B N 1
ATOM 2433 C CA . LEU B 1 123 ? 2.541 11.453 14.992 1 97.94 123 LEU B CA 1
ATOM 2434 C C . LEU B 1 123 ? 1.383 11.172 15.945 1 97.94 123 LEU B C 1
ATOM 2436 O O . LEU B 1 123 ? 1.601 10.812 17.109 1 97.94 123 LEU B O 1
ATOM 2440 N N . PRO B 1 124 ? 0.146 11.312 15.484 1 98.69 124 PRO B N 1
ATOM 2441 C CA . PRO B 1 124 ? -0.982 10.883 16.312 1 98.69 124 PRO B CA 1
ATOM 2442 C C . PRO B 1 124 ? -1.065 9.359 16.438 1 98.69 124 PRO B C 1
ATOM 2444 O O . PRO B 1 124 ? -1.552 8.852 17.453 1 98.69 124 PRO B O 1
ATOM 2447 N N . PHE B 1 125 ? -0.632 8.641 15.391 1 98.31 125 PHE B N 1
ATOM 2448 C CA . PHE B 1 125 ? -0.601 7.18 15.391 1 98.31 125 PHE B CA 1
ATOM 2449 C C . PHE B 1 125 ? 0.824 6.672 15.211 1 98.31 125 PHE B C 1
ATOM 2451 O O . PHE B 1 125 ? 1.471 6.957 14.203 1 98.31 125 PHE B O 1
ATOM 2458 N N . ASP B 1 126 ? 1.24 5.957 16.141 1 96.19 126 ASP B N 1
ATOM 2459 C CA . ASP B 1 126 ? 2.596 5.414 16.094 1 96.19 126 ASP B CA 1
ATOM 2460 C C . ASP B 1 126 ? 2.703 4.133 16.922 1 96.19 126 ASP B C 1
ATOM 2462 O O . ASP B 1 126 ? 2.107 4.023 17.984 1 96.19 126 ASP B O 1
ATOM 2466 N N . ASP B 1 127 ? 3.291 3.17 16.344 1 95.5 127 ASP B N 1
ATOM 2467 C CA . ASP B 1 127 ? 3.594 1.911 17.016 1 95.5 127 ASP B CA 1
ATOM 2468 C C . ASP B 1 127 ? 4.68 1.138 16.266 1 95.5 127 ASP B C 1
ATOM 2470 O O . ASP B 1 127 ? 4.758 1.198 15.039 1 95.5 127 ASP B O 1
ATOM 2474 N N . SER B 1 128 ? 5.516 0.452 16.953 1 90.38 128 SER B N 1
ATOM 2475 C CA . SER B 1 128 ? 6.559 -0.356 16.328 1 90.38 128 SER B CA 1
ATOM 2476 C C . SER B 1 128 ? 5.977 -1.601 15.664 1 90.38 128 SER B C 1
ATOM 2478 O O . SER B 1 128 ? 6.586 -2.174 14.758 1 90.38 128 SER B O 1
ATOM 2480 N N . ASN B 1 129 ? 4.824 -1.963 16.156 1 88.88 129 ASN B N 1
ATOM 2481 C CA . ASN B 1 129 ? 4.086 -3.076 15.57 1 88.88 129 ASN B CA 1
ATOM 2482 C C . ASN B 1 129 ? 3.031 -2.59 14.578 1 88.88 129 ASN B C 1
ATOM 2484 O O . ASN B 1 129 ? 2.105 -1.87 14.953 1 88.88 129 ASN B O 1
ATOM 2488 N N . LEU B 1 130 ? 3.133 -3.029 13.359 1 89.06 130 LEU B N 1
ATOM 2489 C CA . LEU B 1 130 ? 2.281 -2.541 12.281 1 89.06 130 LEU B CA 1
ATOM 2490 C C . LEU B 1 130 ? 0.819 -2.887 12.539 1 89.06 130 LEU B C 1
ATOM 2492 O O . LEU B 1 130 ? -0.074 -2.088 12.25 1 89.06 130 LEU B O 1
ATOM 2496 N N . MET B 1 131 ? 0.607 -4.062 13.031 1 88.44 131 MET B N 1
ATOM 2497 C CA . MET B 1 131 ? -0.769 -4.473 13.305 1 88.44 131 MET B CA 1
ATOM 2498 C C . MET B 1 131 ? -1.394 -3.605 14.391 1 88.44 131 MET B C 1
ATOM 2500 O O . MET B 1 131 ? -2.555 -3.207 14.281 1 88.44 131 MET B O 1
ATOM 2504 N N . THR B 1 132 ? -0.655 -3.324 15.359 1 93.56 132 THR B N 1
ATOM 2505 C CA . THR B 1 132 ? -1.125 -2.438 16.422 1 93.56 132 THR B CA 1
ATOM 2506 C C . THR B 1 132 ? -1.336 -1.023 15.883 1 93.56 132 THR B C 1
ATOM 2508 O O . THR B 1 132 ? -2.324 -0.368 16.219 1 93.56 132 THR B O 1
ATOM 2511 N N . LEU B 1 133 ? -0.382 -0.627 15.062 1 95.56 133 LEU B N 1
ATOM 2512 C CA . LEU B 1 133 ? -0.512 0.683 14.43 1 95.56 133 LEU B CA 1
ATOM 2513 C C . LEU B 1 133 ? -1.819 0.785 13.648 1 95.56 133 LEU B C 1
ATOM 2515 O O . LEU B 1 133 ? -2.572 1.746 13.82 1 95.56 133 LEU B O 1
ATOM 2519 N N . TYR B 1 134 ? -2.139 -0.211 12.891 1 94.06 134 TYR B N 1
ATOM 2520 C CA . TYR B 1 134 ? -3.336 -0.2 12.055 1 94.06 134 TYR B CA 1
ATOM 2521 C C . TYR B 1 134 ? -4.598 -0.22 12.914 1 94.06 134 TYR B C 1
ATOM 2523 O O . TYR B 1 134 ? -5.605 0.394 12.555 1 94.06 134 TYR B O 1
ATOM 2531 N N . LYS B 1 135 ? -4.543 -0.881 14.023 1 94.75 135 LYS B N 1
ATOM 2532 C CA . LYS B 1 135 ? -5.672 -0.875 14.945 1 94.75 135 LYS B CA 1
ATOM 2533 C C . LYS B 1 135 ? -5.93 0.528 15.492 1 94.75 135 LYS B C 1
ATOM 2535 O O . LYS B 1 135 ? -7.078 0.971 15.57 1 94.75 135 LYS B O 1
ATOM 2540 N N . LYS B 1 136 ? -4.848 1.193 15.852 1 97.38 136 LYS B N 1
ATOM 2541 C CA . LYS B 1 136 ? -4.973 2.561 16.344 1 97.38 136 LYS B CA 1
ATOM 2542 C C . LYS B 1 136 ? -5.586 3.475 15.289 1 97.38 136 LYS B C 1
ATOM 2544 O O . LYS B 1 136 ? -6.465 4.285 15.594 1 97.38 136 LYS B O 1
ATOM 2549 N N . ILE B 1 137 ? -5.125 3.271 14.094 1 97.69 137 ILE B N 1
ATOM 2550 C CA . ILE B 1 137 ? -5.609 4.082 12.977 1 97.69 137 ILE B CA 1
ATOM 2551 C C . ILE B 1 137 ? -7.086 3.779 12.727 1 97.69 137 ILE B C 1
ATOM 2553 O O . ILE B 1 137 ? -7.902 4.695 12.617 1 97.69 137 ILE B O 1
ATOM 2557 N N . SER B 1 138 ? -7.441 2.516 12.711 1 96.5 138 SER B N 1
ATOM 2558 C CA . SER B 1 138 ? -8.805 2.09 12.422 1 96.5 138 SER B CA 1
ATOM 2559 C C . SER B 1 138 ? -9.781 2.635 13.461 1 96.5 138 SER B C 1
ATOM 2561 O O . SER B 1 138 ? -10.938 2.934 13.141 1 96.5 138 SER B O 1
ATOM 2563 N N . ALA B 1 139 ? -9.297 2.803 14.633 1 96.81 139 ALA B N 1
ATOM 2564 C CA . ALA B 1 139 ? -10.141 3.277 15.727 1 96.81 139 ALA B CA 1
ATOM 2565 C C . ALA B 1 139 ? -10.031 4.793 15.883 1 96.81 139 ALA B C 1
ATOM 2567 O O . ALA B 1 139 ? -10.734 5.391 16.703 1 96.81 139 ALA B O 1
ATOM 2568 N N . ALA B 1 140 ? -9.148 5.371 15.109 1 97.69 140 ALA B N 1
ATOM 2569 C CA . ALA B 1 140 ? -8.812 6.781 15.297 1 97.69 140 ALA B CA 1
ATOM 2570 C C . ALA B 1 140 ? -8.484 7.078 16.766 1 97.69 140 ALA B C 1
ATOM 2572 O O . ALA B 1 140 ? -9.031 8.016 17.344 1 97.69 140 ALA B O 1
ATOM 2573 N N . GLU B 1 141 ? -7.656 6.23 17.25 1 98.12 141 GLU B N 1
ATOM 2574 C CA . GLU B 1 141 ? -7.25 6.379 18.641 1 98.12 141 GLU B CA 1
ATOM 2575 C C . GLU B 1 141 ? -6.035 7.293 18.766 1 98.12 141 GLU B C 1
ATOM 2577 O O . GLU B 1 141 ? -4.906 6.875 18.516 1 98.12 141 GLU B O 1
ATOM 2582 N N . PHE B 1 142 ? -6.254 8.5 19.188 1 98.25 142 PHE B N 1
ATOM 2583 C CA . PHE B 1 142 ? -5.195 9.477 19.422 1 98.25 142 PHE B CA 1
ATOM 2584 C C . PHE B 1 142 ? -5.641 10.516 20.438 1 98.25 142 PHE B C 1
ATOM 2586 O O . PHE B 1 142 ? -6.828 10.625 20.75 1 98.25 142 PHE B O 1
ATOM 2593 N N . THR B 1 143 ? -4.676 11.25 20.969 1 97.88 143 THR B N 1
ATOM 2594 C CA . THR B 1 143 ? -4.949 12.336 21.906 1 97.88 143 THR B CA 1
ATOM 2595 C C . THR B 1 143 ? -4.273 13.625 21.469 1 97.88 143 THR B C 1
ATOM 2597 O O . THR B 1 143 ? -3.102 13.617 21.078 1 97.88 143 THR B O 1
ATOM 2600 N N . CYS B 1 144 ? -5.004 14.672 21.516 1 97.38 144 CYS B N 1
ATOM 2601 C CA . CYS B 1 144 ? -4.426 15.977 21.203 1 97.38 144 CYS B CA 1
ATOM 2602 C C . CYS B 1 144 ? -3.637 16.516 22.391 1 97.38 144 CYS B C 1
ATOM 2604 O O . CYS B 1 144 ? -4.074 16.406 23.547 1 97.38 144 CYS B O 1
ATOM 2606 N N . PRO B 1 145 ? -2.508 17.078 22.047 1 97.62 145 PRO B N 1
ATOM 2607 C CA . PRO B 1 145 ? -1.797 17.719 23.156 1 97.62 145 PRO B CA 1
ATOM 2608 C C . PRO B 1 145 ? -2.523 18.938 23.688 1 97.62 145 PRO B C 1
ATOM 2610 O O . PRO B 1 145 ? -3.309 19.562 22.969 1 97.62 145 PRO B O 1
ATOM 2613 N N . PRO B 1 146 ? -2.172 19.359 24.859 1 96.75 146 PRO B N 1
ATOM 2614 C CA . PRO B 1 146 ? -2.979 20.391 25.531 1 96.75 146 PRO B CA 1
ATOM 2615 C C . PRO B 1 146 ? -2.736 21.781 24.953 1 96.75 146 PRO B C 1
ATOM 2617 O O . PRO B 1 146 ? -3.498 22.703 25.25 1 96.75 146 PRO B O 1
ATOM 2620 N N . TRP B 1 147 ? -1.693 22 24.156 1 97 147 TRP B N 1
ATOM 2621 C CA . TRP B 1 147 ? -1.4 23.344 23.656 1 97 147 TRP B CA 1
ATOM 2622 C C . TRP B 1 147 ? -2.182 23.625 22.375 1 97 147 TRP B C 1
ATOM 2624 O O . TRP B 1 147 ? -2.164 24.75 21.875 1 97 147 TRP B O 1
ATOM 2634 N N . LEU B 1 148 ? -2.836 22.609 21.875 1 96.94 148 LEU B N 1
ATOM 2635 C CA . LEU B 1 148 ? -3.648 22.859 20.688 1 96.94 148 LEU B CA 1
ATOM 2636 C C . LEU B 1 148 ? -4.867 23.719 21.031 1 96.94 148 LEU B C 1
ATOM 2638 O O . LEU B 1 148 ? -5.512 23.5 22.062 1 96.94 148 LEU B O 1
ATOM 2642 N N . SER B 1 149 ? -5.121 24.672 20.156 1 94.88 149 SER B N 1
ATOM 2643 C CA . SER B 1 149 ? -6.348 25.438 20.312 1 94.88 149 SER B CA 1
ATOM 2644 C C . SER B 1 149 ? -7.582 24.578 20.125 1 94.88 149 SER B C 1
ATOM 2646 O O . SER B 1 149 ? -7.512 23.516 19.484 1 94.88 149 SER B O 1
ATOM 2648 N N . PHE B 1 150 ? -8.656 24.953 20.656 1 93.31 150 PHE B N 1
ATOM 2649 C CA . PHE B 1 150 ? -9.922 24.25 20.5 1 93.31 150 PHE B CA 1
ATOM 2650 C C . PHE B 1 150 ? -10.297 24.125 19.031 1 93.31 150 PHE B C 1
ATOM 2652 O O . PHE B 1 150 ? -10.773 23.078 18.594 1 93.31 150 PHE B O 1
ATOM 2659 N N . GLY B 1 151 ? -10.094 25.219 18.266 1 91.69 151 GLY B N 1
ATOM 2660 C CA . GLY B 1 151 ? -10.375 25.188 16.844 1 91.69 151 GLY B CA 1
ATOM 2661 C C . GLY B 1 151 ? -9.57 24.141 16.094 1 91.69 151 GLY B C 1
ATOM 2662 O O . GLY B 1 151 ? -10.102 23.422 15.242 1 91.69 151 GLY B O 1
ATOM 2663 N N . ALA B 1 152 ? -8.305 24.094 16.453 1 93.62 152 ALA B N 1
ATOM 2664 C CA . ALA B 1 152 ? -7.434 23.109 15.82 1 93.62 152 ALA B CA 1
ATOM 2665 C C . ALA B 1 152 ? -7.867 21.688 16.172 1 93.62 152 ALA B C 1
ATOM 2667 O O . ALA B 1 152 ? -7.934 20.812 15.297 1 93.62 152 ALA B O 1
ATOM 2668 N N . MET B 1 153 ? -8.195 21.5 17.438 1 95.19 153 MET B N 1
ATOM 2669 C CA . MET B 1 153 ? -8.633 20.172 17.891 1 95.19 153 MET B CA 1
ATOM 2670 C C . MET B 1 153 ? -9.906 19.75 17.172 1 95.19 153 MET B C 1
ATOM 2672 O O . MET B 1 153 ? -10.023 18.609 16.719 1 95.19 153 MET B O 1
ATOM 2676 N N . LYS B 1 154 ? -10.812 20.594 17.047 1 92.31 154 LYS B N 1
ATOM 2677 C CA . LYS B 1 154 ? -12.078 20.312 16.391 1 92.31 154 LYS B CA 1
ATOM 2678 C C . LYS B 1 154 ? -11.867 19.969 14.914 1 92.31 154 LYS B C 1
ATOM 2680 O O . LYS B 1 154 ? -12.477 19.031 14.398 1 92.31 154 LYS B O 1
ATOM 2685 N N . LEU B 1 155 ? -11.039 20.75 14.281 1 91.62 155 LEU B N 1
ATOM 2686 C CA . LEU B 1 155 ? -10.742 20.516 12.875 1 91.62 155 LEU B CA 1
ATOM 2687 C C . LEU B 1 155 ? -10.102 19.141 12.68 1 91.62 155 LEU B C 1
ATOM 2689 O O . LEU B 1 155 ? -10.516 18.375 11.805 1 91.62 155 LEU B O 1
ATOM 2693 N N . ILE B 1 156 ? -9.164 18.844 13.508 1 95.25 156 ILE B N 1
ATOM 2694 C CA . ILE B 1 156 ? -8.469 17.562 13.43 1 95.25 156 ILE B CA 1
ATOM 2695 C C . ILE B 1 156 ? -9.461 16.422 13.664 1 95.25 156 ILE B C 1
ATOM 2697 O O . ILE B 1 156 ? -9.477 15.445 12.914 1 95.25 156 ILE B O 1
ATOM 2701 N N . ALA B 1 157 ? -10.273 16.594 14.641 1 93.69 157 ALA B N 1
ATOM 2702 C CA . ALA B 1 157 ? -11.258 15.562 14.969 1 93.69 157 ALA B CA 1
ATOM 2703 C C . ALA B 1 157 ? -12.234 15.352 13.82 1 93.69 157 ALA B C 1
ATOM 2705 O O . ALA B 1 157 ? -12.672 14.227 13.57 1 93.69 157 ALA B O 1
ATOM 2706 N N . ARG B 1 158 ? -12.547 16.391 13.148 1 91.81 158 ARG B N 1
ATOM 2707 C CA . ARG B 1 158 ? -13.477 16.312 12.031 1 91.81 158 ARG B CA 1
ATOM 2708 C C . ARG B 1 158 ? -12.844 15.562 10.852 1 91.81 158 ARG B C 1
ATOM 2710 O O . ARG B 1 158 ? -13.523 14.781 10.172 1 91.81 158 ARG B O 1
ATOM 2717 N N . ILE B 1 159 ? -11.602 15.805 10.609 1 94.62 159 ILE B N 1
ATOM 2718 C CA . ILE B 1 159 ? -10.93 15.195 9.469 1 94.62 159 ILE B CA 1
ATOM 2719 C C . ILE B 1 159 ? -10.555 13.758 9.797 1 94.62 159 ILE B C 1
ATOM 2721 O O . ILE B 1 159 ? -10.734 12.859 8.969 1 94.62 159 ILE B O 1
ATOM 2725 N N . LEU B 1 160 ? -10.062 13.539 11.008 1 96.56 160 LEU B N 1
ATOM 2726 C CA . LEU B 1 160 ? -9.633 12.211 11.422 1 96.56 160 LEU B CA 1
ATOM 2727 C C . LEU B 1 160 ? -10.797 11.43 12.031 1 96.56 160 LEU B C 1
ATOM 2729 O O . LEU B 1 160 ? -10.695 10.922 13.148 1 96.56 160 LEU B O 1
ATOM 2733 N N . ASP B 1 161 ? -11.797 11.43 11.312 1 95.12 161 ASP B N 1
ATOM 2734 C CA . ASP B 1 161 ? -12.945 10.57 11.578 1 95.12 161 ASP B CA 1
ATOM 2735 C C . ASP B 1 161 ? -12.828 9.242 10.828 1 95.12 161 ASP B C 1
ATOM 2737 O O . ASP B 1 161 ? -12.695 9.227 9.602 1 95.12 161 ASP B O 1
ATOM 2741 N N . PRO B 1 162 ? -12.844 8.148 11.539 1 95.69 162 PRO B N 1
ATOM 2742 C CA . PRO B 1 162 ? -12.609 6.859 10.883 1 95.69 162 PRO B CA 1
ATOM 2743 C C . PRO B 1 162 ? -13.727 6.469 9.922 1 95.69 162 PRO B C 1
ATOM 2745 O O . PRO B 1 162 ? -13.57 5.535 9.133 1 95.69 162 PRO B O 1
ATOM 2748 N N . ASN B 1 163 ? -14.828 7.168 9.961 1 93.75 163 ASN B N 1
ATOM 2749 C CA . ASN B 1 163 ? -15.906 6.957 9 1 93.75 163 ASN B CA 1
ATOM 2750 C C . ASN B 1 163 ? -15.781 7.895 7.805 1 93.75 163 ASN B C 1
ATOM 2752 O O . ASN B 1 163 ? -16.125 9.078 7.895 1 93.75 163 ASN B O 1
ATOM 2756 N N . PRO B 1 164 ? -15.359 7.34 6.66 1 91.31 164 PRO B N 1
ATOM 2757 C CA . PRO B 1 164 ? -15.117 8.211 5.508 1 91.31 164 PRO B CA 1
ATOM 2758 C C . PRO B 1 164 ? -16.391 8.875 4.984 1 91.31 164 PRO B C 1
ATOM 2760 O O . PRO B 1 164 ? -16.312 9.906 4.309 1 91.31 164 PRO B O 1
ATOM 2763 N N . MET B 1 165 ? -17.469 8.367 5.273 1 88.94 165 MET B N 1
ATOM 2764 C CA . MET B 1 165 ? -18.734 8.938 4.797 1 88.94 165 MET B CA 1
ATOM 2765 C C . MET B 1 165 ? -19.031 10.25 5.504 1 88.94 165 MET B C 1
ATOM 2767 O O . MET B 1 165 ? -19.625 11.156 4.91 1 88.94 165 MET B O 1
ATOM 2771 N N . THR B 1 166 ? -18.656 10.352 6.676 1 87.44 166 THR B N 1
ATOM 2772 C CA . THR B 1 166 ? -18.859 11.578 7.434 1 87.44 166 THR B CA 1
ATOM 2773 C C . THR B 1 166 ? -17.891 12.664 6.969 1 87.44 166 THR B C 1
ATOM 2775 O O . THR B 1 166 ? -18.234 13.844 6.941 1 87.44 166 THR B O 1
ATOM 2778 N N . VAL B 1 167 ? -16.75 12.25 6.504 1 80.75 167 VAL B N 1
ATOM 2779 C CA . VAL B 1 167 ? -15.688 13.18 6.105 1 80.75 167 VAL B CA 1
ATOM 2780 C C . VAL B 1 167 ? -16.016 13.781 4.738 1 80.75 167 VAL B C 1
ATOM 2782 O O . VAL B 1 167 ? -15.789 14.969 4.508 1 80.75 167 VAL B O 1
ATOM 2785 N N . SER B 1 168 ? -16.406 13.008 3.846 1 71.06 168 SER B N 1
ATOM 2786 C CA . SER B 1 168 ? -16.734 13.422 2.482 1 71.06 168 SER B CA 1
ATOM 2787 C C . SER B 1 168 ? -17.672 14.617 2.479 1 71.06 168 SER B C 1
ATOM 2789 O O . SER B 1 168 ? -17.547 15.516 1.6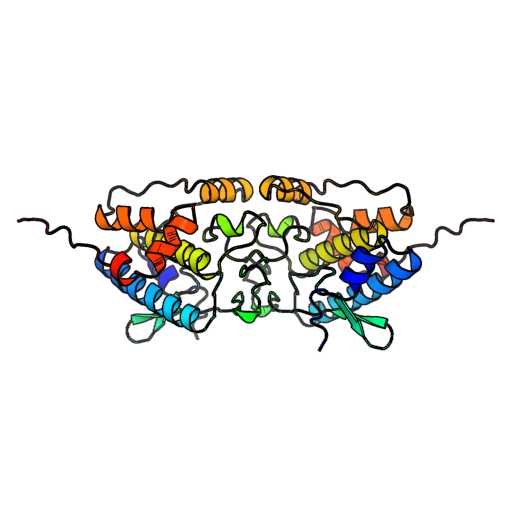44 1 71.06 168 SER B O 1
ATOM 2791 N N . THR B 1 169 ? -18.453 14.578 3.324 1 60.75 169 THR B N 1
ATOM 2792 C CA . THR B 1 169 ? -19.406 15.68 3.402 1 60.75 169 THR B CA 1
ATOM 2793 C C . THR B 1 169 ? -18.703 16.969 3.799 1 60.75 169 THR B C 1
ATOM 2795 O O . THR B 1 169 ? -19.109 18.062 3.375 1 60.75 169 THR B O 1
ATOM 2798 N N . CYS B 1 170 ? -17.609 16.828 4.41 1 51.84 170 CYS B N 1
ATOM 2799 C CA . CYS B 1 170 ? -16.844 17.984 4.855 1 51.84 170 CYS B CA 1
ATOM 2800 C C . CYS B 1 170 ? -15.797 18.375 3.816 1 51.84 170 CYS B C 1
ATOM 2802 O O . CYS B 1 170 ? -15.438 19.547 3.707 1 51.84 170 CYS B O 1
ATOM 2804 N N . ALA B 1 171 ? -15.25 17.391 3.119 1 56.91 171 ALA B N 1
ATOM 2805 C CA . ALA B 1 171 ? -14.164 17.594 2.162 1 56.91 171 ALA B CA 1
ATOM 2806 C C . ALA B 1 171 ? -14.539 18.641 1.122 1 56.91 171 ALA B C 1
ATOM 2808 O O . ALA B 1 171 ? -13.695 19.453 0.714 1 56.91 171 ALA B O 1
ATOM 2809 N N . HIS B 1 172 ? -15.836 18.656 0.661 1 52.12 172 HIS B N 1
ATOM 2810 C CA . HIS B 1 172 ? -16.297 19.656 -0.296 1 52.12 172 HIS B CA 1
ATOM 2811 C C . HIS B 1 172 ? -16.375 21.031 0.346 1 52.12 172 HIS B C 1
ATOM 2813 O O . HIS B 1 172 ? -16.594 22.031 -0.344 1 52.12 172 HIS B O 1
ATOM 2819 N N . SER B 1 173 ? -16 21.031 1.571 1 52.66 173 SER B N 1
ATOM 2820 C CA . SER B 1 173 ? -16.062 22.344 2.229 1 52.66 173 SER B CA 1
ATOM 2821 C C . SER B 1 173 ? -14.727 22.703 2.855 1 52.66 173 SER B C 1
ATOM 2823 O O . SER B 1 173 ? -14.656 23.016 4.047 1 52.66 173 SER B O 1
ATOM 2825 N N . VAL B 1 174 ? -13.672 22.469 2.102 1 53.62 174 VAL B N 1
ATOM 2826 C CA . VAL B 1 174 ? -12.328 22.859 2.523 1 53.62 174 VAL B CA 1
ATOM 2827 C C . VAL B 1 174 ? -12.367 24.25 3.137 1 53.62 174 VAL B C 1
ATOM 2829 O O . VAL B 1 174 ? -11.703 24.5 4.148 1 53.62 174 VAL B O 1
ATOM 2832 N N . ASP B 1 175 ? -13.055 25.125 2.443 1 53.62 175 ASP B N 1
ATOM 2833 C CA . ASP B 1 175 ? -13.25 26.453 3.002 1 53.62 175 ASP B CA 1
ATOM 2834 C C . ASP B 1 175 ? -13.891 26.391 4.383 1 53.62 175 ASP B C 1
ATOM 2836 O O . ASP B 1 175 ? -13.539 27.156 5.277 1 53.62 175 ASP B O 1
ATOM 2840 N N . LYS B 1 176 ? -14.781 25.484 4.465 1 56.12 176 LYS B N 1
ATOM 2841 C CA . LYS B 1 176 ? -15.461 25.297 5.742 1 56.12 176 LYS B CA 1
ATOM 2842 C C . LYS B 1 176 ? -14.547 24.609 6.75 1 56.12 176 LYS B C 1
ATOM 2844 O O . LYS B 1 176 ? -14.641 24.859 7.953 1 56.12 176 LYS B O 1
ATOM 2849 N N . LEU B 1 177 ? -13.688 23.734 6.176 1 56.75 177 LEU B N 1
ATOM 2850 C CA . LEU B 1 177 ? -12.75 23.094 7.078 1 56.75 177 LEU B CA 1
ATOM 2851 C C . LEU B 1 177 ? -11.836 24.109 7.742 1 56.75 177 LEU B C 1
ATOM 2853 O O . LEU B 1 177 ? -11.492 23.969 8.914 1 56.75 177 LEU B O 1
ATOM 2857 N N . MET B 1 178 ? -11.438 25.125 6.867 1 56.5 178 MET B N 1
ATOM 2858 C CA . MET B 1 178 ? -10.438 26.078 7.352 1 56.5 178 MET B CA 1
ATOM 2859 C C . MET B 1 178 ? -11.086 27.203 8.148 1 56.5 178 MET B C 1
ATOM 2861 O O . MET B 1 178 ? -10.398 28.062 8.688 1 56.5 178 MET B O 1
ATOM 2865 N N . ALA B 1 179 ? -12.414 27.422 8.148 1 54.06 179 ALA B N 1
ATOM 2866 C CA . ALA B 1 179 ? -12.969 28.484 8.984 1 54.06 179 ALA B CA 1
ATOM 2867 C C . ALA B 1 179 ? -12.594 28.281 10.445 1 54.06 179 ALA B C 1
ATOM 2869 O O . ALA B 1 179 ? -13.266 27.547 11.172 1 54.06 179 ALA B O 1
ATOM 2870 N N . PHE B 1 180 ? -11.266 28.125 10.602 1 50.25 180 PHE B N 1
ATOM 2871 C CA . PHE B 1 180 ? -10.766 28.203 11.969 1 50.25 180 PHE B CA 1
ATOM 2872 C C . PHE B 1 180 ? -11.203 29.5 12.625 1 50.25 180 PHE B C 1
ATOM 2874 O O . PHE B 1 180 ? -10.883 30.594 12.141 1 50.25 180 PHE B O 1
ATOM 2881 N N . GLU B 1 181 ? -12.352 29.625 13.07 1 44.47 181 GLU B N 1
ATOM 2882 C CA . GLU B 1 181 ? -12.664 30.844 13.812 1 44.47 181 GLU B CA 1
ATOM 2883 C C . GLU B 1 181 ? -11.523 31.219 14.758 1 44.47 181 GLU B C 1
ATOM 2885 O O . GLU B 1 181 ? -11.055 30.375 15.531 1 44.47 181 GLU B O 1
ATOM 2890 N N . PRO B 1 182 ? -10.68 32.156 14.453 1 43 182 PRO B N 1
ATOM 2891 C CA . PRO B 1 182 ? -9.836 32.719 15.516 1 43 182 PRO B CA 1
ATOM 2892 C C . PRO B 1 182 ? -10.555 32.781 16.859 1 43 182 PRO B C 1
ATOM 2894 O O . PRO B 1 182 ? -11.711 33.219 16.922 1 43 182 PRO B O 1
ATOM 2897 N N . ILE B 1 183 ? -10.555 31.812 17.703 1 38.81 183 ILE B N 1
ATOM 2898 C CA . ILE B 1 183 ? -11.062 32.219 19.016 1 38.81 183 ILE B CA 1
ATOM 2899 C C . ILE B 1 183 ? -10.523 33.594 19.391 1 38.81 183 ILE B C 1
ATOM 2901 O O . ILE B 1 183 ? -9.312 33.781 19.531 1 38.81 183 ILE B O 1
ATOM 2905 N N . LEU B 1 184 ? -11.148 34.688 19.062 1 36.03 184 LEU B N 1
ATOM 2906 C CA . LEU B 1 184 ? -10.93 36 19.625 1 36.03 184 LEU B CA 1
ATOM 2907 C C . LEU B 1 184 ? -10.625 35.906 21.125 1 36.03 184 LEU B C 1
ATOM 2909 O O . LEU B 1 184 ? -11.453 35.406 21.891 1 36.03 184 LEU B O 1
ATOM 2913 N N . ILE B 1 185 ? -9.391 35.594 21.484 1 34.53 185 ILE B N 1
ATOM 2914 C CA . ILE B 1 185 ? -9.008 35.969 22.859 1 34.53 185 ILE B CA 1
ATOM 2915 C C . ILE B 1 185 ? -9.484 37.375 23.172 1 34.53 185 ILE B C 1
ATOM 2917 O O . ILE B 1 185 ? -9.094 38.344 22.516 1 34.53 185 ILE B O 1
ATOM 2921 N N . SER B 1 186 ? -10.664 37.5 23.672 1 29.48 186 SER B N 1
ATOM 2922 C CA . SER B 1 186 ? -10.984 38.781 24.344 1 29.48 186 SER B CA 1
ATOM 2923 C C . SER B 1 186 ? -9.844 39.219 25.234 1 29.48 186 SER B C 1
ATOM 2925 O O . SER B 1 186 ? -9.281 38.438 26 1 29.48 186 SER B O 1
ATOM 2927 N N . ASP B 1 187 ? -9.281 40.406 24.953 1 27.59 187 ASP B N 1
ATOM 2928 C CA . ASP B 1 187 ? -8.555 41.156 25.969 1 27.59 187 ASP B CA 1
ATOM 2929 C C . ASP B 1 187 ? -9.336 41.219 27.281 1 27.59 187 ASP B C 1
ATOM 2931 O O . ASP B 1 187 ? -10.555 41.406 27.266 1 27.59 187 ASP B O 1
#

Nearest PDB structures (foldseek):
  4czt-assembly1_C  TM=8.190E-01  e=1.620E-20  Arabidopsis thaliana
  4czt-assembly2_D  TM=8.323E-01  e=5.325E-20  Arabidopsis thaliana
  4czt-assembly1_A  TM=8.246E-01  e=4.245E-20  Arabidopsis thaliana
  4czu-assembly2_D  TM=8.325E-01  e=8.868E-20  Arabidopsis thaliana
  4czu-assembly2_B  TM=8.010E-01  e=5.636E-20  Arabidopsis thaliana

Radius of gyration: 22.84 Å; Cα contacts (8 Å, |Δi|>4): 593; chains: 2; bounding box: 42×88×55 Å

InterPro domains:
  IPR000719 Protein kinase domain [PF00069] (1-172)
  IPR000719 Protein kinase domain [PS50011] (1-184)
  IPR000719 Protein kinase domain [SM00220] (1-178)
  IPR008271 Serine/threonine-protein kinase, active site [PS00108] (43-55)
  IPR011009 Protein kinase-like domain superfamily [SSF56112] (1-169)

Foldseek 3Di:
DPPLQFAPQLVCLVPPNADDPVVLLQQLLLVLVVLVVCVVQFKFQQADDRRQWHADPVRHIDGHDSPVMDGQVCQDPVSFHQDADYDLLQFALVSVPRPGDHSSLRSLSSSLQRSQCNHGSDGQFDDPDSVVSSVCLLVVPGDHDPPDDPLNVVLSCQSSDNDSVSNVVCSVPSVVSSPSPPPPPDD/DPPLQFAPQLVCLVPPNADDLVVLLQQLLLVLVVLVVCVVQFKFQQADDRRQWHADPVRHTDGHDSPVMDGQVCQDPVSFHQDADYDLLQFALVSVVRPGDHSSLRSLSSSLQRSQCNHGSDGQFDDPDSVVSSVCLLVVPGDRDPPDDPLNVVLSCQSSDNDSVSNVVCSVPSVVSSPSPPPPPDD

pLDDT: mean 86.97, std 17.01, range [23.28, 98.69]

Solvent-accessible surface area (backbone atoms only — not comparable to full-atom values): 20531 Å² total; per-residue (Å²): 128,78,78,73,86,50,12,51,51,34,49,46,32,78,74,66,35,45,41,54,65,72,60,37,49,54,51,47,51,47,48,52,51,53,50,48,55,36,46,76,71,33,38,27,48,49,49,62,45,48,56,32,27,34,56,49,98,86,67,46,72,41,85,48,75,64,65,60,37,44,46,56,82,68,34,44,94,88,67,25,40,71,65,35,54,23,43,78,73,35,47,29,35,48,60,58,50,79,75,36,30,52,51,67,54,36,42,45,25,11,49,29,48,42,51,46,24,36,55,64,44,48,72,66,46,75,56,86,45,44,69,60,29,48,51,31,39,47,64,48,55,62,77,81,63,87,84,57,50,71,52,57,50,51,44,39,53,53,42,52,39,55,50,59,74,68,29,51,71,44,63,83,27,55,70,63,59,58,62,54,62,72,76,75,74,76,128,129,79,78,70,86,51,12,52,49,34,50,47,32,76,73,67,35,44,41,57,63,72,60,38,49,54,51,46,54,46,49,52,51,52,50,48,54,37,45,78,71,34,36,29,49,50,51,61,44,46,55,31,27,34,56,50,98,86,68,48,72,38,84,49,75,63,66,61,36,43,48,58,84,68,34,44,95,86,67,25,38,72,66,34,53,23,43,77,72,35,47,29,37,48,60,58,50,80,75,35,28,51,53,67,53,36,41,45,26,13,48,27,49,42,51,46,25,37,56,64,44,48,71,66,47,76,54,87,45,43,69,59,29,50,50,32,39,50,66,48,54,62,77,80,63,86,85,57,51,69,53,56,50,52,44,39,52,52,41,51,41,55,51,56,74,68,30,52,70,43,60,84,27,53,72,62,59,60,62,54,63,73,75,74,74,74,127